Protein AF-0000000067000600 (afdb_homodimer)

Secondary structure (DSSP, 8-state):
-----HHHHHIIIIIHHHHHHHHHHHHHH-HHHHHHHH-GGGS-GGG---HHHHHHHHHHHHHHHHHHHHHHHHHHT---HHHHHHHHHHHHHHHHHHHHHTGGG-GGGGT-GGG--HHHIIIIIIHHHHHHHHHHHHTTTTS-----------THHHHHHHTS-----GGGG---------------/-----HHHHHIIIIIHHHHHHHHHHHHHH-HHHHHHHH-GGGS-GGG---HHHHHHHHHHHHHHHHHHHHHHHHHHT---HHHHHHHHHHHHHHHHHHHHHTGGG-GGGGT-GGG--HHHIIIIIIHHHHHHHHHHHHTTTTS-----------THHHHHHHTS----GGGG----------------

Organism: NCBI:txid86049

Radius of gyration: 39.17 Å; Cα contacts (8 Å, |Δi|>4): 379; chains: 2; bounding box: 116×116×113 Å

Sequence (376 aa):
MANIPLAYKIFFLWIEPVATLAGAYYAWFKPSTYLEDTHLPSAPGILGLPTSTHVVLRQLGNLYLAFALNEAFVLRATNDLKVWRSLLLGLLIADFGHLYSCYPLGVKTYYDLVNWNAMAYGNYLFVYCGAATRICFLLSVGMGGPKRAKSKVKKSVRLALEEAPPVTPQQMNKSPAQSTRRKKNRSSMANIPLAYKIFFLWIEPVATLAGAYYAWFKPSTYLEDTHLPSAPGILGLPTSTHVVLRQLGNLYLAFALNEAFVLRATNDLKVWRSLLLGLLIADFGHLYSCYPLGVKTYYDLVNWNAMAYGNYLFVYCGAATRICFLLSVGMGGPKRAKSKVKKSVRLALEEAPPVTPQQMNKSPAQSTRRKKNRSS

Nearest PDB structures (foldseek):
  2wtg-assembly1_A-2  TM=2.846E-01  e=3.332E+00  Caenorhabditis elegans
  1yma-assembly1_A  TM=2.561E-01  e=5.019E+00  Equus caballus
  2wth-assembly1_B  TM=2.658E-01  e=5.282E+00  Caenorhabditis elegans
  7ylk-assembly1_A  TM=2.327E-01  e=7.558E+00  Physeter macrocephalus
  4nv6-assembly1_A  TM=4.454E-01  e=3.954E+00  Synechococcus sp. JA-2-3B'a(2-13)

Foldseek 3Di:
DFDDDPVLCCVQQPVQLVLLLVLLCCLQPVVQVLQCLLPVVPGCPPVDDDPVSNVVSNVVSVVSNVLSVCSNVVVVVDPPVVSVLVNLVVVLVVLVVLLVVSPVVDPCLQPVVVPHDPSSCSSHVVSVVSNVSSVCVNVVPPRDPDPPPPPPPPPPPVVVVVPDDPPDPPDPPDDPDDPVPDPDPPPD/DFDDDPVLCCVQQPVQLVLLLVLLCCLQPVVQVVQCLLPVVPGCPPVDDDPVSNVVSNVVSVVSNVLSVCSNVVVVVDPPVVSVLVNLVVVLVVLVVLLVVSPVVDPCLQPVVVPHDPSSCSSHVVSVVSNVSSVCVNVVPPSDPPPPPPPPPPPPPVVVVVPPPPPDPPPPPDDPPDPDPPPPPPPD

pLDDT: mean 84.06, std 24.97, range [25.39, 98.94]

Structure (mmCIF, N/CA/C/O backbone):
data_AF-0000000067000600-model_v1
#
loop_
_entity.id
_entity.type
_entity.pdbx_description
1 polymer 'DUF7704 domain-containing protein'
#
loop_
_atom_site.group_PDB
_atom_site.id
_atom_site.type_symbol
_atom_site.label_atom_id
_atom_site.label_alt_id
_atom_site.label_comp_id
_atom_site.label_asym_id
_atom_site.label_entity_id
_atom_site.label_seq_id
_atom_site.pdbx_PDB_ins_code
_atom_site.Cartn_x
_atom_site.Cartn_y
_atom_site.Cartn_z
_atom_site.occupancy
_atom_site.B_iso_or_equiv
_atom_site.auth_seq_id
_atom_site.auth_comp_id
_atom_site.auth_asym_id
_atom_site.auth_atom_id
_atom_site.pdbx_PDB_model_num
ATOM 1 N N . MET A 1 1 ? 7.406 27.422 7.988 1 62.81 1 MET A N 1
ATOM 2 C CA . MET A 1 1 ? 7.277 26.156 7.27 1 62.81 1 MET A CA 1
ATOM 3 C C . MET A 1 1 ? 8.594 25.781 6.594 1 62.81 1 MET A C 1
ATOM 5 O O . MET A 1 1 ? 9.375 26.656 6.211 1 62.81 1 MET A O 1
ATOM 9 N N . ALA A 1 2 ? 8.938 24.5 6.738 1 73.44 2 ALA A N 1
ATOM 10 C CA . ALA A 1 2 ? 10.266 24.094 6.281 1 73.44 2 ALA A CA 1
ATOM 11 C C . ALA A 1 2 ? 10.383 24.219 4.762 1 73.44 2 ALA A C 1
ATOM 13 O O . ALA A 1 2 ? 9.398 24.016 4.043 1 73.44 2 ALA A O 1
ATOM 14 N N . ASN A 1 3 ? 11.477 24.828 4.395 1 89.62 3 ASN A N 1
ATOM 15 C CA . ASN A 1 3 ? 11.773 24.844 2.965 1 89.62 3 ASN A CA 1
ATOM 16 C C . ASN A 1 3 ? 12.344 23.5 2.492 1 89.62 3 ASN A C 1
ATOM 18 O O . ASN A 1 3 ? 13.531 23.234 2.658 1 89.62 3 ASN A O 1
ATOM 22 N N . ILE A 1 4 ? 11.547 22.719 1.903 1 95.88 4 ILE A N 1
ATOM 23 C CA . ILE A 1 4 ? 11.969 21.422 1.385 1 95.88 4 ILE A CA 1
ATOM 24 C C . ILE A 1 4 ? 12.609 21.594 0.009 1 95.88 4 ILE A C 1
ATOM 26 O O . ILE A 1 4 ? 11.984 22.156 -0.903 1 95.88 4 ILE A O 1
ATOM 30 N N . PRO A 1 5 ? 13.844 21.203 -0.086 1 96.62 5 PRO A N 1
ATOM 31 C CA . PRO A 1 5 ? 14.555 21.375 -1.359 1 96.62 5 PRO A CA 1
ATOM 32 C C . PRO A 1 5 ? 13.797 20.75 -2.535 1 96.62 5 PRO A C 1
ATOM 34 O O . PRO A 1 5 ? 13.141 19.719 -2.379 1 96.62 5 PRO A O 1
ATOM 37 N N . LEU A 1 6 ? 14 21.344 -3.732 1 97 6 LEU A N 1
ATOM 38 C CA . LEU A 1 6 ? 13.281 21 -4.953 1 97 6 LEU A CA 1
ATOM 39 C C . LEU A 1 6 ? 13.555 19.547 -5.355 1 97 6 LEU A C 1
ATOM 41 O O . LEU A 1 6 ? 12.656 18.859 -5.844 1 97 6 LEU A O 1
ATOM 45 N N . ALA A 1 7 ? 14.781 19.078 -5.18 1 97.69 7 ALA A N 1
ATOM 46 C CA . ALA A 1 7 ? 15.141 17.719 -5.57 1 97.69 7 ALA A CA 1
ATOM 47 C C . ALA A 1 7 ? 14.273 16.688 -4.848 1 97.69 7 ALA A C 1
ATOM 49 O O . ALA A 1 7 ? 13.844 15.703 -5.445 1 97.69 7 ALA A O 1
ATOM 50 N N . TYR A 1 8 ? 13.984 16.859 -3.559 1 98.56 8 TYR A N 1
ATOM 51 C CA . TYR A 1 8 ? 13.109 15.969 -2.799 1 98.56 8 TYR A CA 1
ATOM 52 C C . TYR A 1 8 ? 11.68 16.031 -3.316 1 98.56 8 TYR A C 1
ATOM 54 O O . TYR A 1 8 ? 11.023 15.008 -3.484 1 98.56 8 TYR A O 1
ATOM 62 N N . LYS A 1 9 ? 11.219 17.219 -3.588 1 98.44 9 LYS A N 1
ATOM 63 C CA . LYS A 1 9 ? 9.852 17.391 -4.07 1 98.44 9 LYS A CA 1
ATOM 64 C C . LYS A 1 9 ? 9.656 16.719 -5.422 1 98.44 9 LYS A C 1
ATOM 66 O O . LYS A 1 9 ? 8.641 16.047 -5.648 1 98.44 9 LYS A O 1
ATOM 71 N N . ILE A 1 10 ? 10.625 16.906 -6.316 1 98.56 10 ILE A N 1
ATOM 72 C CA . ILE A 1 10 ? 10.516 16.297 -7.637 1 98.56 10 ILE A CA 1
ATOM 73 C C . ILE A 1 10 ? 10.422 14.773 -7.488 1 98.56 10 ILE A C 1
ATOM 75 O O . ILE A 1 10 ? 9.57 14.133 -8.109 1 98.56 10 ILE A O 1
ATOM 79 N N . PHE A 1 11 ? 11.273 14.203 -6.672 1 98.81 11 PHE A N 1
ATOM 80 C CA . PHE A 1 11 ? 11.297 12.75 -6.547 1 98.81 11 PHE A CA 1
ATOM 81 C C . PHE A 1 11 ? 10.055 12.25 -5.824 1 98.81 11 PHE A C 1
ATOM 83 O O . PHE A 1 11 ? 9.344 11.383 -6.34 1 98.81 11 PHE A O 1
ATOM 90 N N . PHE A 1 12 ? 9.711 12.805 -4.641 1 98.81 12 PHE A N 1
ATOM 91 C CA . PHE A 1 12 ? 8.672 12.25 -3.775 1 98.81 12 PHE A CA 1
ATOM 92 C C . PHE A 1 12 ? 7.285 12.625 -4.277 1 98.81 12 PHE A C 1
ATOM 94 O O . PHE A 1 12 ? 6.332 11.867 -4.109 1 98.81 12 PHE A O 1
ATOM 101 N N . LEU A 1 13 ? 7.156 13.727 -4.961 1 98.69 13 LEU A N 1
ATOM 102 C CA . LEU A 1 13 ? 5.82 14.18 -5.332 1 98.69 13 LEU A CA 1
ATOM 103 C C . LEU A 1 13 ? 5.492 13.781 -6.766 1 98.69 13 LEU A C 1
ATOM 105 O O . LEU A 1 13 ? 4.32 13.75 -7.152 1 98.69 13 LEU A O 1
ATOM 109 N N . TRP A 1 14 ? 6.535 13.461 -7.609 1 98.56 14 TRP A N 1
ATOM 110 C CA . TRP A 1 14 ? 6.25 13.242 -9.023 1 98.56 14 TRP A CA 1
ATOM 111 C C . TRP A 1 14 ? 6.887 11.945 -9.516 1 98.56 14 TRP A C 1
ATOM 113 O O . TRP A 1 14 ? 6.184 11.008 -9.898 1 98.56 14 TRP A O 1
ATOM 123 N N . ILE A 1 15 ? 8.172 11.773 -9.422 1 98.75 15 ILE A N 1
ATOM 124 C CA . ILE A 1 15 ? 8.875 10.656 -10.039 1 98.75 15 ILE A CA 1
ATOM 125 C C . ILE A 1 15 ? 8.422 9.344 -9.406 1 98.75 15 ILE A C 1
ATOM 127 O O . ILE A 1 15 ? 7.992 8.422 -10.109 1 98.75 15 ILE A O 1
ATOM 131 N N . GLU A 1 16 ? 8.469 9.289 -8.125 1 98.81 16 GLU A N 1
ATOM 132 C CA . GLU A 1 16 ? 8.172 8.023 -7.449 1 98.81 16 GLU A CA 1
ATOM 133 C C . GLU A 1 16 ? 6.688 7.68 -7.57 1 98.81 16 GLU A C 1
ATOM 135 O O . GLU A 1 16 ? 6.336 6.547 -7.902 1 98.81 16 GLU A O 1
ATOM 140 N N . PRO A 1 17 ? 5.77 8.602 -7.383 1 98.81 17 PRO A N 1
ATOM 141 C CA . PRO A 1 17 ? 4.363 8.258 -7.586 1 98.81 17 PRO A CA 1
ATOM 142 C C . PRO A 1 17 ? 4.07 7.785 -9.008 1 98.81 17 PRO A C 1
ATOM 144 O O . PRO A 1 17 ? 3.338 6.809 -9.195 1 98.81 17 PRO A O 1
ATOM 147 N N . VAL A 1 18 ? 4.672 8.352 -10 1 98.56 18 VAL A N 1
ATOM 148 C CA . VAL A 1 18 ? 4.434 7.957 -11.383 1 98.56 18 VAL A CA 1
ATOM 149 C C . VAL A 1 18 ? 5.016 6.566 -11.625 1 98.56 18 VAL A C 1
ATOM 151 O O . VAL A 1 18 ? 4.367 5.715 -12.242 1 98.56 18 VAL A O 1
ATOM 154 N N . ALA A 1 19 ? 6.195 6.316 -11.141 1 98.5 19 ALA A N 1
ATOM 155 C CA . ALA A 1 19 ? 6.809 4.996 -11.289 1 98.5 19 ALA A CA 1
ATOM 156 C C . ALA A 1 19 ? 5.98 3.926 -10.578 1 98.5 19 ALA A C 1
ATOM 158 O O . ALA A 1 19 ? 5.816 2.82 -11.102 1 98.5 19 ALA A O 1
ATOM 159 N N . THR A 1 20 ? 5.52 4.234 -9.391 1 98.69 20 THR A N 1
ATOM 160 C CA . THR A 1 20 ? 4.707 3.297 -8.625 1 98.69 20 THR A CA 1
ATOM 161 C C . THR A 1 20 ? 3.41 2.977 -9.359 1 98.69 20 THR A C 1
ATOM 163 O O . THR A 1 20 ? 2.926 1.845 -9.312 1 98.69 20 THR A O 1
ATOM 166 N N . LEU A 1 21 ? 2.83 3.945 -10.117 1 98.69 21 LEU A N 1
ATOM 167 C CA . LEU A 1 21 ? 1.624 3.719 -10.898 1 98.69 21 LEU A CA 1
ATOM 168 C C . LEU A 1 21 ? 1.889 2.723 -12.023 1 98.69 21 LEU A C 1
ATOM 170 O O . LEU A 1 21 ? 0.997 1.964 -12.414 1 98.69 21 LEU A O 1
ATOM 174 N N . ALA A 1 22 ? 3.104 2.75 -12.539 1 98.19 22 ALA A N 1
ATOM 175 C CA . ALA A 1 22 ? 3.449 1.735 -13.539 1 98.19 22 ALA A CA 1
ATOM 176 C C . ALA A 1 22 ? 3.365 0.333 -12.938 1 98.19 22 ALA A C 1
ATOM 178 O O . ALA A 1 22 ? 2.852 -0.588 -13.578 1 98.19 22 ALA A O 1
ATOM 179 N N . GLY A 1 23 ? 3.895 0.199 -11.719 1 98.44 23 GLY A N 1
ATOM 180 C CA . GLY A 1 23 ? 3.742 -1.07 -11.023 1 98.44 23 GLY A CA 1
ATOM 181 C C . GLY A 1 23 ? 2.293 -1.461 -10.805 1 98.44 23 GLY A C 1
ATOM 182 O O . GLY A 1 23 ? 1.919 -2.617 -11.008 1 98.44 23 GLY A O 1
ATOM 183 N N . ALA A 1 24 ? 1.476 -0.495 -10.453 1 98.88 24 ALA A N 1
ATOM 184 C CA . ALA A 1 24 ? 0.048 -0.74 -10.266 1 98.88 24 ALA A CA 1
ATOM 185 C C . ALA A 1 24 ? -0.604 -1.219 -11.555 1 98.88 24 ALA A C 1
ATOM 187 O O . ALA A 1 24 ? -1.395 -2.166 -11.547 1 98.88 24 ALA A O 1
ATOM 188 N N . TYR A 1 25 ? -0.267 -0.608 -12.633 1 98.75 25 TYR A N 1
ATOM 189 C CA . TYR A 1 25 ? -0.828 -0.938 -13.945 1 98.75 25 TYR A CA 1
ATOM 190 C C . TYR A 1 25 ? -0.542 -2.389 -14.305 1 98.75 25 TYR A C 1
ATOM 192 O O . TYR A 1 25 ? -1.455 -3.139 -14.664 1 98.75 25 TYR A O 1
ATOM 200 N N . TYR A 1 26 ? 0.673 -2.828 -14.211 1 98.75 26 TYR A N 1
ATOM 201 C CA . TYR A 1 26 ? 1.03 -4.188 -14.594 1 98.75 26 TYR A CA 1
ATOM 202 C C . TYR A 1 26 ? 0.403 -5.207 -13.648 1 98.75 26 TYR A C 1
ATOM 204 O O . TYR A 1 26 ? -0.048 -6.27 -14.086 1 98.75 26 TYR A O 1
ATOM 212 N N . ALA A 1 27 ? 0.389 -4.914 -12.352 1 98.81 27 ALA A N 1
ATOM 213 C CA . ALA A 1 27 ? -0.21 -5.844 -11.398 1 98.81 27 ALA A CA 1
ATOM 214 C C . ALA A 1 27 ? -1.702 -6.023 -11.664 1 98.81 27 ALA A C 1
ATOM 216 O O . ALA A 1 27 ? -2.221 -7.141 -11.617 1 98.81 27 ALA A O 1
ATOM 217 N N . TRP A 1 28 ? -2.381 -4.957 -12.078 1 98.38 28 TRP A N 1
ATOM 218 C CA . TRP A 1 28 ? -3.832 -4.98 -12.234 1 98.38 28 TRP A CA 1
ATOM 219 C C . TRP A 1 28 ? -4.223 -5.457 -13.633 1 98.38 28 TRP A C 1
ATOM 221 O O . TRP A 1 28 ? -5.117 -6.297 -13.773 1 98.38 28 TRP A O 1
ATOM 231 N N . PHE A 1 29 ? -3.514 -4.98 -14.68 1 98.38 29 PHE A N 1
ATOM 232 C CA . PHE A 1 29 ? -4.027 -5.141 -16.031 1 98.38 29 PHE A CA 1
ATOM 233 C C . PHE A 1 29 ? -3.207 -6.164 -16.812 1 98.38 29 PHE A C 1
ATOM 235 O O . PHE A 1 29 ? -3.648 -6.668 -17.844 1 98.38 29 PHE A O 1
ATOM 242 N N . LYS A 1 30 ? -2.047 -6.453 -16.312 1 98.5 30 LYS A N 1
ATOM 243 C CA . LYS A 1 30 ? -1.181 -7.426 -16.984 1 98.5 30 LYS A CA 1
ATOM 244 C C . LYS A 1 30 ? -0.601 -8.414 -15.977 1 98.5 30 LYS A C 1
ATOM 246 O O . LYS A 1 30 ? 0.613 -8.633 -15.938 1 98.5 30 LYS A O 1
ATOM 251 N N . PRO A 1 31 ? -1.512 -9.102 -15.25 1 98.56 31 PRO A N 1
ATOM 252 C CA . PRO A 1 31 ? -1.036 -9.953 -14.156 1 98.56 31 PRO A CA 1
ATOM 253 C C . PRO A 1 31 ? -0.167 -11.109 -14.648 1 98.56 31 PRO A C 1
ATOM 255 O O . PRO A 1 31 ? 0.793 -11.492 -13.977 1 98.56 31 PRO A O 1
ATOM 258 N N . SER A 1 32 ? -0.459 -11.711 -15.82 1 98.31 32 SER A N 1
ATOM 259 C CA . SER A 1 32 ? 0.379 -12.781 -16.344 1 98.31 32 SER A CA 1
ATOM 260 C C . SER A 1 32 ? 1.78 -12.281 -16.672 1 98.31 32 SER A C 1
ATOM 262 O O . SER A 1 32 ? 2.773 -12.93 -16.344 1 98.31 32 SER A O 1
ATOM 264 N N . THR A 1 33 ? 1.856 -11.133 -17.25 1 98.25 33 THR A N 1
ATOM 265 C CA . THR A 1 33 ? 3.143 -10.516 -17.547 1 98.25 33 THR A CA 1
ATOM 266 C C . THR A 1 33 ? 3.91 -10.219 -16.266 1 98.25 33 THR A C 1
ATOM 268 O O . THR A 1 33 ? 5.121 -10.43 -16.188 1 98.25 33 THR A O 1
ATOM 271 N N . TYR A 1 34 ? 3.195 -9.734 -15.258 1 98.88 34 TYR A N 1
ATOM 272 C CA . TYR A 1 34 ? 3.805 -9.438 -13.961 1 98.88 34 TYR A CA 1
ATOM 273 C C . TYR A 1 34 ? 4.488 -10.672 -13.391 1 98.88 34 TYR A C 1
ATOM 275 O O . TYR A 1 34 ? 5.645 -10.609 -12.969 1 98.88 34 TYR A O 1
ATOM 283 N N . LEU A 1 35 ? 3.791 -11.766 -13.469 1 98.88 35 LEU A N 1
ATOM 284 C CA . LEU A 1 35 ? 4.32 -13.008 -12.914 1 98.88 35 LEU A CA 1
ATOM 285 C C . LEU A 1 35 ? 5.473 -13.531 -13.766 1 98.88 35 LEU A C 1
ATOM 287 O O . LEU A 1 35 ? 6.488 -13.984 -13.234 1 98.88 35 LEU A O 1
ATOM 291 N N . GLU A 1 36 ? 5.328 -13.484 -15.031 1 98.69 36 GLU A N 1
ATOM 292 C CA . GLU A 1 36 ? 6.371 -13.953 -15.938 1 98.69 36 GLU A CA 1
ATOM 293 C C . GLU A 1 36 ? 7.652 -13.141 -15.773 1 98.69 36 GLU A C 1
ATOM 295 O O . GLU A 1 36 ? 8.742 -13.703 -15.688 1 98.69 36 GLU A O 1
ATOM 300 N N . ASP A 1 37 ? 7.488 -11.844 -15.688 1 98.62 37 ASP A N 1
ATOM 301 C CA . ASP A 1 37 ? 8.656 -10.977 -15.547 1 98.62 37 ASP A CA 1
ATOM 302 C C . ASP A 1 37 ? 9.289 -11.133 -14.164 1 98.62 37 ASP A C 1
ATOM 304 O O . ASP A 1 37 ? 10.477 -10.852 -13.984 1 98.62 37 ASP A O 1
ATOM 308 N N . THR A 1 38 ? 8.5 -11.523 -13.18 1 98.81 38 THR A N 1
ATOM 309 C CA . THR A 1 38 ? 9.023 -11.758 -11.844 1 98.81 38 THR A CA 1
ATOM 310 C C . THR A 1 38 ? 9.844 -13.039 -11.789 1 98.81 38 THR A C 1
ATOM 312 O O . THR A 1 38 ? 10.969 -13.047 -11.289 1 98.81 38 THR A O 1
ATOM 315 N N . HIS A 1 39 ? 9.281 -14.078 -12.344 1 98.69 39 HIS A N 1
ATOM 316 C CA . HIS A 1 39 ? 9.945 -15.375 -12.391 1 98.69 39 HIS A CA 1
ATOM 317 C C . HIS A 1 39 ? 9.297 -16.297 -13.422 1 98.69 39 HIS A C 1
ATOM 319 O O . HIS A 1 39 ? 8.359 -17.031 -13.109 1 98.69 39 HIS A O 1
ATOM 325 N N . LEU A 1 40 ? 9.891 -16.391 -14.531 1 97.81 40 LEU A N 1
ATOM 326 C CA . LEU A 1 40 ? 9.297 -17.062 -15.688 1 97.81 40 LEU A CA 1
ATOM 327 C C . LEU A 1 40 ? 9.094 -18.547 -15.422 1 97.81 40 LEU A C 1
ATOM 329 O O . LEU A 1 40 ? 8.016 -19.078 -15.68 1 97.81 40 LEU A O 1
ATOM 333 N N . PRO A 1 41 ? 10.016 -19.25 -14.766 1 97.38 41 PRO A N 1
ATOM 334 C CA . PRO A 1 41 ? 9.883 -20.703 -14.633 1 97.38 41 PRO A CA 1
ATOM 335 C C . PRO A 1 41 ? 8.68 -21.094 -13.781 1 97.38 41 PRO A C 1
ATOM 337 O O . PRO A 1 41 ? 8.117 -22.188 -13.969 1 97.38 41 PRO A O 1
ATOM 340 N N . SER A 1 42 ? 8.25 -20.25 -12.867 1 97.75 42 SER A N 1
ATOM 341 C CA . SER A 1 42 ? 7.184 -20.656 -11.961 1 97.75 42 SER A CA 1
ATOM 342 C C . SER A 1 42 ? 5.871 -19.969 -12.312 1 97.75 42 SER A C 1
ATOM 344 O O . SER A 1 42 ? 4.859 -20.156 -11.641 1 97.75 42 SER A O 1
ATOM 346 N N . ALA A 1 43 ? 5.859 -19.188 -13.383 1 97.81 43 ALA A N 1
ATOM 347 C CA . ALA A 1 43 ? 4.633 -18.5 -13.789 1 97.81 43 ALA A CA 1
ATOM 348 C C . ALA A 1 43 ? 3.635 -19.5 -14.391 1 97.81 43 ALA A C 1
ATOM 350 O O . ALA A 1 43 ? 4.023 -20.547 -14.914 1 97.81 43 ALA A O 1
ATOM 351 N N . PRO A 1 44 ? 2.221 -19.297 -14.297 1 93.12 44 PRO A N 1
ATOM 352 C CA . PRO A 1 44 ? 1.181 -20.25 -14.688 1 93.12 44 PRO A CA 1
ATOM 353 C C . PRO A 1 44 ? 1.267 -20.656 -16.156 1 93.12 44 PRO A C 1
ATOM 355 O O . PRO A 1 44 ? 0.809 -21.734 -16.547 1 93.12 44 PRO A O 1
ATOM 358 N N . GLY A 1 45 ? 1.817 -20.156 -17.031 1 89.94 45 GLY A N 1
ATOM 359 C CA . GLY A 1 45 ? 1.936 -20.516 -18.438 1 89.94 45 GLY A CA 1
ATOM 360 C C . GLY A 1 45 ? 0.6 -20.812 -19.094 1 89.94 45 GLY A C 1
ATOM 361 O O . GLY A 1 45 ? -0.341 -20.031 -18.984 1 89.94 45 GLY A O 1
ATOM 362 N N . ILE A 1 46 ? 0.387 -22.047 -19.703 1 89.81 46 ILE A N 1
ATOM 363 C CA . ILE A 1 46 ? -0.755 -22.391 -20.547 1 89.81 46 ILE A CA 1
ATOM 364 C C . ILE A 1 46 ? -1.96 -22.719 -19.672 1 89.81 46 ILE A C 1
ATOM 366 O O . ILE A 1 46 ? -3.104 -22.672 -20.141 1 89.81 46 ILE A O 1
ATOM 370 N N . LEU A 1 47 ? -1.746 -23.062 -18.375 1 87.19 47 LEU A N 1
ATOM 371 C CA . LEU A 1 47 ? -2.826 -23.422 -17.469 1 87.19 47 LEU A CA 1
ATOM 372 C C . LEU A 1 47 ? -3.662 -22.188 -17.109 1 87.19 47 LEU A C 1
ATOM 374 O O . LEU A 1 47 ? -4.781 -22.328 -16.609 1 87.19 47 LEU A O 1
ATOM 378 N N . GLY A 1 48 ? -3.08 -21.047 -17.312 1 95.19 48 GLY A N 1
ATOM 379 C CA . GLY A 1 48 ? -3.824 -19.828 -17.062 1 95.19 48 GLY A CA 1
ATOM 380 C C . GLY A 1 48 ? -3.6 -19.266 -15.664 1 95.19 48 GLY A C 1
ATOM 381 O O . GLY A 1 48 ? -3.039 -19.953 -14.805 1 95.19 48 GLY A O 1
ATOM 382 N N . LEU A 1 49 ? -4.086 -18.109 -15.445 1 98.19 49 LEU A N 1
ATOM 383 C CA . LEU A 1 49 ? -3.924 -17.391 -14.188 1 98.19 49 LEU A CA 1
ATOM 384 C C . LEU A 1 49 ? -4.906 -17.906 -13.141 1 98.19 49 LEU A C 1
ATOM 386 O O . LEU A 1 49 ? -6.117 -17.734 -13.281 1 98.19 49 LEU A O 1
ATOM 390 N N . PRO A 1 50 ? -4.344 -18.547 -12.039 1 98.38 50 PRO A N 1
ATOM 391 C CA . PRO A 1 50 ? -5.262 -18.984 -10.992 1 98.38 50 PRO A CA 1
ATOM 392 C C . PRO A 1 50 ? -6.039 -17.828 -10.359 1 98.38 50 PRO A C 1
ATOM 394 O O . PRO A 1 50 ? -5.48 -16.734 -10.156 1 98.38 50 PRO A O 1
ATOM 397 N N . THR A 1 51 ? -7.285 -18.031 -9.992 1 98.75 51 THR A N 1
ATOM 398 C CA . THR A 1 51 ? -8.164 -17 -9.469 1 98.75 51 THR A CA 1
ATOM 399 C C . THR A 1 51 ? -7.586 -16.391 -8.188 1 98.75 51 THR A C 1
ATOM 401 O O . THR A 1 51 ? -7.586 -15.172 -8.016 1 98.75 51 THR A O 1
ATOM 404 N N . SER A 1 52 ? -7.102 -17.219 -7.27 1 98.75 52 SER A N 1
ATOM 405 C CA . SER A 1 52 ? -6.547 -16.719 -6.016 1 98.75 52 SER A CA 1
ATOM 406 C C . SER A 1 52 ? -5.367 -15.781 -6.27 1 98.75 52 SER A C 1
ATOM 408 O O . SER A 1 52 ? -5.273 -14.711 -5.664 1 98.75 52 SER A O 1
ATOM 410 N N . THR A 1 53 ? -4.547 -16.172 -7.199 1 98.88 53 THR A N 1
ATOM 411 C CA . THR A 1 53 ? -3.389 -15.359 -7.547 1 98.88 53 THR A CA 1
ATOM 412 C C . THR A 1 53 ? -3.824 -14.07 -8.242 1 98.88 53 THR A C 1
ATOM 414 O O . THR A 1 53 ? -3.242 -13.008 -8.016 1 98.88 53 THR A O 1
ATOM 417 N N . HIS A 1 54 ? -4.801 -14.164 -9.047 1 98.88 54 HIS A N 1
ATOM 418 C CA . HIS A 1 54 ? -5.336 -12.992 -9.727 1 98.88 54 HIS A CA 1
ATOM 419 C C . HIS A 1 54 ? -5.84 -11.961 -8.727 1 98.88 54 HIS A C 1
ATOM 421 O O . HIS A 1 54 ? -5.551 -10.766 -8.859 1 98.88 54 HIS A O 1
ATOM 427 N N . VAL A 1 55 ? -6.531 -12.367 -7.777 1 98.94 55 VAL A N 1
ATOM 428 C CA . VAL A 1 55 ? -7.047 -11.477 -6.742 1 98.94 55 VAL A CA 1
ATOM 429 C C . VAL A 1 55 ? -5.883 -10.82 -6 1 98.94 55 VAL A C 1
ATOM 431 O O . VAL A 1 55 ? -5.898 -9.609 -5.758 1 98.94 55 VAL A O 1
ATOM 434 N N . VAL A 1 56 ? -4.867 -11.578 -5.695 1 98.94 56 VAL A N 1
ATOM 435 C CA . VAL A 1 56 ? -3.711 -11.07 -4.969 1 98.94 56 VAL A CA 1
ATOM 436 C C . VAL A 1 56 ? -3.012 -9.992 -5.793 1 98.94 56 VAL A C 1
ATOM 438 O O . VAL A 1 56 ? -2.623 -8.953 -5.262 1 98.94 56 VAL A O 1
ATOM 441 N N . LEU A 1 57 ? -2.91 -10.258 -7.051 1 98.94 57 LEU A N 1
ATOM 442 C CA . LEU A 1 57 ? -2.258 -9.281 -7.914 1 98.94 57 LEU A CA 1
ATOM 443 C C . LEU A 1 57 ? -3.084 -8 -8.008 1 98.94 57 LEU A C 1
ATOM 445 O O . LEU A 1 57 ? -2.533 -6.898 -8.016 1 98.94 57 LEU A O 1
ATOM 449 N N . ARG A 1 58 ? -4.34 -8.125 -8.07 1 98.94 58 ARG A N 1
ATOM 450 C CA . ARG A 1 58 ? -5.211 -6.949 -8.078 1 98.94 58 ARG A CA 1
ATOM 451 C C . ARG A 1 58 ? -5.109 -6.191 -6.758 1 98.94 58 ARG A C 1
ATOM 453 O O . ARG A 1 58 ? -5.109 -4.957 -6.746 1 98.94 58 ARG A O 1
ATOM 460 N N . GLN A 1 59 ? -5.02 -6.891 -5.66 1 98.94 59 GLN A N 1
ATOM 461 C CA . GLN A 1 59 ? -4.828 -6.258 -4.359 1 98.94 59 GLN A CA 1
ATOM 462 C C . GLN A 1 59 ? -3.49 -5.523 -4.297 1 98.94 59 GLN A C 1
ATOM 464 O O . GLN A 1 59 ? -3.408 -4.418 -3.758 1 98.94 59 GLN A O 1
ATOM 469 N N . LEU A 1 60 ? -2.502 -6.16 -4.848 1 98.94 60 LEU A N 1
ATOM 470 C CA . LEU A 1 60 ? -1.194 -5.52 -4.914 1 98.94 60 LEU A CA 1
ATOM 471 C C . LEU A 1 60 ? -1.255 -4.242 -5.742 1 98.94 60 LEU A C 1
ATOM 473 O O . LEU A 1 60 ? -0.774 -3.191 -5.312 1 98.94 60 LEU A O 1
ATOM 477 N N . GLY A 1 61 ? -1.856 -4.336 -6.918 1 98.94 61 GLY A N 1
ATOM 478 C CA . GLY A 1 61 ? -2.027 -3.15 -7.742 1 98.94 61 GLY A CA 1
ATOM 479 C C . GLY A 1 61 ? -2.779 -2.035 -7.039 1 98.94 61 GLY A C 1
ATOM 480 O O . GLY A 1 61 ? -2.43 -0.861 -7.176 1 98.94 61 GLY A O 1
ATOM 481 N N . ASN A 1 62 ? -3.781 -2.391 -6.324 1 98.94 62 ASN A N 1
ATOM 482 C CA . ASN A 1 62 ? -4.555 -1.432 -5.543 1 98.94 62 ASN A CA 1
ATOM 483 C C . ASN A 1 62 ? -3.689 -0.724 -4.508 1 98.94 62 ASN A C 1
ATOM 485 O O . ASN A 1 62 ? -3.791 0.492 -4.332 1 98.94 62 ASN A O 1
ATOM 489 N N . LEU A 1 63 ? -2.854 -1.453 -3.855 1 98.88 63 LEU A N 1
ATOM 490 C CA . LEU A 1 63 ? -2.029 -0.854 -2.812 1 98.88 63 LEU A CA 1
ATOM 491 C C . LEU A 1 63 ? -0.902 -0.025 -3.42 1 98.88 63 LEU A C 1
ATOM 493 O O . LEU A 1 63 ? -0.49 0.985 -2.846 1 98.88 63 LEU A O 1
ATOM 497 N N . TYR A 1 64 ? -0.426 -0.412 -4.629 1 98.88 64 TYR A N 1
ATOM 498 C CA . TYR A 1 64 ? 0.483 0.465 -5.359 1 98.88 64 TYR A CA 1
ATOM 499 C C . TYR A 1 64 ? -0.183 1.799 -5.676 1 98.88 64 TYR A C 1
ATOM 501 O O . TYR A 1 64 ? 0.435 2.857 -5.539 1 98.88 64 TYR A O 1
ATOM 509 N N . LEU A 1 65 ? -1.371 1.74 -6.121 1 98.81 65 LEU A N 1
ATOM 510 C CA . LEU A 1 65 ? -2.113 2.965 -6.395 1 98.81 65 LEU A CA 1
ATOM 511 C C . LEU A 1 65 ? -2.279 3.795 -5.129 1 98.81 65 LEU A C 1
ATOM 513 O O . LEU A 1 65 ? -2.055 5.008 -5.141 1 98.81 65 LEU A O 1
ATOM 517 N N . ALA A 1 66 ? -2.658 3.156 -4.031 1 98.75 66 ALA A N 1
ATOM 518 C CA . ALA A 1 66 ? -2.822 3.85 -2.756 1 98.75 66 ALA A CA 1
ATOM 519 C C . ALA A 1 66 ? -1.518 4.508 -2.316 1 98.75 66 ALA A C 1
ATOM 521 O O . ALA A 1 66 ? -1.519 5.645 -1.843 1 98.75 66 ALA A O 1
ATOM 522 N N . PHE A 1 67 ? -0.485 3.738 -2.436 1 98.56 67 PHE A N 1
ATOM 523 C CA . PHE A 1 67 ? 0.85 4.242 -2.133 1 98.56 67 PHE A CA 1
ATOM 524 C C . PHE A 1 67 ? 1.156 5.492 -2.945 1 98.56 67 PHE A C 1
ATOM 526 O O . PHE A 1 67 ? 1.546 6.52 -2.391 1 98.56 67 PHE A O 1
ATOM 533 N N . ALA A 1 68 ? 0.951 5.43 -4.234 1 98.81 68 ALA A N 1
ATOM 534 C CA . ALA A 1 68 ? 1.229 6.543 -5.141 1 98.81 68 ALA A CA 1
ATOM 535 C C . ALA A 1 68 ? 0.389 7.766 -4.781 1 98.81 68 ALA A C 1
ATOM 537 O O . ALA A 1 68 ? 0.911 8.883 -4.684 1 98.81 68 ALA A O 1
ATOM 538 N N . LEU A 1 69 ? -0.856 7.605 -4.543 1 98.56 69 LEU A N 1
ATOM 539 C CA . LEU A 1 69 ? -1.772 8.695 -4.234 1 98.56 69 LEU A CA 1
ATOM 540 C C . LEU A 1 69 ? -1.414 9.352 -2.904 1 98.56 69 LEU A C 1
ATOM 542 O O . LEU A 1 69 ? -1.308 10.578 -2.816 1 98.56 69 LEU A O 1
ATOM 546 N N . ASN A 1 70 ? -1.21 8.508 -1.933 1 98.38 70 ASN A N 1
ATOM 547 C CA . ASN A 1 70 ? -0.942 9.055 -0.604 1 98.38 70 ASN A CA 1
ATOM 548 C C . ASN A 1 70 ? 0.388 9.797 -0.559 1 98.38 70 ASN A C 1
ATOM 550 O O . ASN A 1 70 ? 0.487 10.859 0.051 1 98.38 70 ASN A O 1
ATOM 554 N N . GLU A 1 71 ? 1.36 9.203 -1.208 1 98.75 71 GLU A N 1
ATOM 555 C CA . GLU A 1 71 ? 2.629 9.922 -1.247 1 98.75 71 GLU A CA 1
ATOM 556 C C . GLU A 1 71 ? 2.479 11.266 -1.955 1 98.75 71 GLU A C 1
ATOM 558 O O . GLU A 1 71 ? 2.908 12.297 -1.437 1 98.75 71 GLU A O 1
ATOM 563 N N . ALA A 1 72 ? 1.815 11.328 -3.023 1 98.69 72 ALA A N 1
ATOM 564 C CA . ALA A 1 72 ? 1.673 12.539 -3.826 1 98.69 72 ALA A CA 1
ATOM 565 C C . ALA A 1 72 ? 0.815 13.57 -3.107 1 98.69 72 ALA A C 1
ATOM 567 O O . ALA A 1 72 ? 1.184 14.75 -3.031 1 98.69 72 ALA A O 1
ATOM 568 N N . PHE A 1 73 ? -0.214 13.188 -2.486 1 98.75 73 PHE A N 1
ATOM 569 C CA . PHE A 1 73 ? -1.202 14.164 -2.045 1 98.75 73 PHE A CA 1
ATOM 570 C C . PHE A 1 73 ? -0.976 14.539 -0.585 1 98.75 73 PHE A C 1
ATOM 572 O O . PHE A 1 73 ? -1.215 15.688 -0.189 1 98.75 73 PHE A O 1
ATOM 579 N N . VAL A 1 74 ? -0.5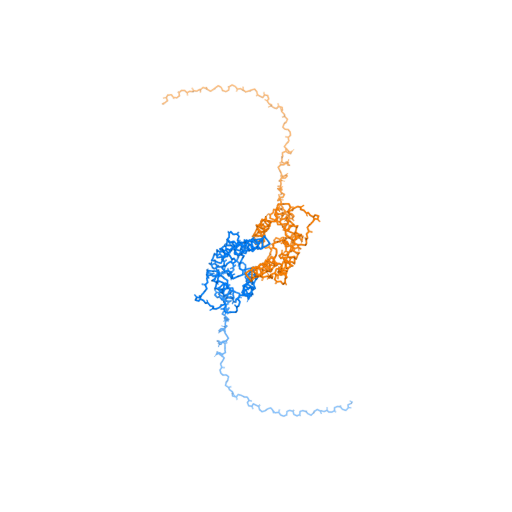36 13.633 0.248 1 98.81 74 VAL A N 1
ATOM 580 C CA . VAL A 1 74 ? -0.284 13.961 1.646 1 98.81 74 VAL A CA 1
ATOM 581 C C . VAL A 1 74 ? 0.898 14.922 1.745 1 98.81 74 VAL A C 1
ATOM 583 O O . VAL A 1 74 ? 0.841 15.914 2.475 1 98.81 74 VAL A O 1
ATOM 586 N N . LEU A 1 75 ? 1.935 14.656 0.979 1 98.69 75 LEU A N 1
ATOM 587 C CA . LEU A 1 75 ? 3.111 15.516 1.042 1 98.69 75 LEU A CA 1
ATOM 588 C C . LEU A 1 75 ? 2.814 16.891 0.449 1 98.69 75 LEU A C 1
ATOM 590 O O . LEU A 1 75 ? 3.402 17.891 0.865 1 98.69 75 LEU A O 1
ATOM 594 N N . ARG A 1 76 ? 1.867 16.984 -0.447 1 98.38 76 ARG A N 1
ATOM 595 C CA . ARG A 1 76 ? 1.469 18.281 -1.008 1 98.38 76 ARG A CA 1
ATOM 596 C C . ARG A 1 76 ? 0.569 19.031 -0.042 1 98.38 76 ARG A C 1
ATOM 598 O O . ARG A 1 76 ? 0.4 20.25 -0.171 1 98.38 76 ARG A O 1
ATOM 605 N N . ALA A 1 77 ? 0.006 18.359 0.878 1 98.25 77 ALA A N 1
ATOM 606 C CA . ALA A 1 77 ? -0.976 18.969 1.771 1 98.25 77 ALA A CA 1
ATOM 607 C C . ALA A 1 77 ? -0.291 19.797 2.852 1 98.25 77 ALA A C 1
ATOM 609 O O . ALA A 1 77 ? -0.937 20.609 3.523 1 98.25 77 ALA A O 1
ATOM 610 N N . THR A 1 78 ? 1.055 19.641 3.043 1 97.75 78 THR A N 1
ATOM 611 C CA . THR A 1 78 ? 1.735 20.359 4.117 1 97.75 78 THR A CA 1
ATOM 612 C C . THR A 1 78 ? 3.24 20.391 3.871 1 97.75 78 THR A C 1
ATOM 614 O O . THR A 1 78 ? 3.781 19.547 3.16 1 97.75 78 THR A O 1
ATOM 617 N N . ASN A 1 79 ? 3.887 21.359 4.496 1 96.31 79 ASN A N 1
ATOM 618 C CA . ASN A 1 79 ? 5.344 21.406 4.551 1 96.31 79 ASN A CA 1
ATOM 619 C C . ASN A 1 79 ? 5.859 21.109 5.957 1 96.31 79 ASN A C 1
ATOM 621 O O . ASN A 1 79 ? 7.031 21.344 6.258 1 96.31 79 ASN A O 1
ATOM 625 N N . ASP A 1 80 ? 4.922 20.609 6.801 1 96.94 80 ASP A N 1
ATOM 626 C CA . ASP A 1 80 ? 5.328 20.219 8.148 1 96.94 80 ASP A CA 1
ATOM 627 C C . ASP A 1 80 ? 6.293 19.031 8.102 1 96.94 80 ASP A C 1
ATOM 629 O O . ASP A 1 80 ? 5.93 17.953 7.637 1 96.94 80 ASP A O 1
ATOM 633 N N . LEU A 1 81 ? 7.527 19.188 8.672 1 97.44 81 LEU A N 1
ATOM 634 C CA . LEU A 1 81 ? 8.57 18.172 8.578 1 97.44 81 LEU A CA 1
ATOM 635 C C . LEU A 1 81 ? 8.211 16.953 9.406 1 97.44 81 LEU A C 1
ATOM 637 O O . LEU A 1 81 ? 8.633 15.836 9.094 1 97.44 81 LEU A O 1
ATOM 641 N N . LYS A 1 82 ? 7.453 17.156 10.438 1 98 82 LYS A N 1
ATOM 642 C CA . LYS A 1 82 ? 7.035 16 11.227 1 98 82 LYS A CA 1
ATOM 643 C C . LYS A 1 82 ? 6.195 15.047 10.391 1 98 82 LYS A C 1
ATOM 645 O O . LYS A 1 82 ? 6.359 13.828 10.477 1 98 82 LYS A O 1
ATOM 650 N N . VAL A 1 83 ? 5.285 15.586 9.562 1 98.62 83 VAL A N 1
ATOM 651 C CA . VAL A 1 83 ? 4.43 14.781 8.695 1 98.62 83 VAL A CA 1
ATOM 652 C C . VAL A 1 83 ? 5.277 14.133 7.602 1 98.62 83 VAL A C 1
ATOM 654 O O . VAL A 1 83 ? 5.172 12.922 7.363 1 98.62 83 VAL A O 1
ATOM 657 N N . TRP A 1 84 ? 6.082 14.945 6.938 1 98.69 84 TRP A N 1
ATOM 658 C CA . TRP A 1 84 ? 6.938 14.422 5.879 1 98.69 84 TRP A CA 1
ATOM 659 C C . TRP A 1 84 ? 7.816 13.289 6.398 1 98.69 84 TRP A C 1
ATOM 661 O O . TRP A 1 84 ? 7.902 12.227 5.773 1 98.69 84 TRP A O 1
ATOM 671 N N . ARG A 1 85 ? 8.453 13.469 7.535 1 98.69 85 ARG A N 1
ATOM 672 C CA . ARG A 1 85 ? 9.359 12.469 8.094 1 98.69 85 ARG A CA 1
ATOM 673 C C . ARG A 1 85 ? 8.602 11.211 8.5 1 98.69 85 ARG A C 1
ATOM 675 O O . ARG A 1 85 ? 9.102 10.094 8.328 1 98.69 85 ARG A O 1
ATOM 682 N N . SER A 1 86 ? 7.434 11.375 9.055 1 98.75 86 SER A N 1
ATOM 683 C CA . SER A 1 86 ? 6.629 10.219 9.422 1 98.75 86 SER A CA 1
ATOM 684 C C . SER A 1 86 ? 6.281 9.375 8.195 1 98.75 86 SER A C 1
ATOM 686 O O . SER A 1 86 ? 6.445 8.156 8.211 1 98.75 86 SER A O 1
ATOM 688 N N . LEU A 1 87 ? 5.805 10.023 7.156 1 98.88 87 LEU A N 1
ATOM 689 C CA . LEU A 1 87 ? 5.426 9.305 5.949 1 98.88 87 LEU A CA 1
ATOM 690 C C . LEU A 1 87 ? 6.641 8.641 5.305 1 98.88 87 LEU A C 1
ATOM 692 O O . LEU A 1 87 ? 6.602 7.461 4.961 1 98.88 87 LEU A O 1
ATOM 696 N N . LEU A 1 88 ? 7.723 9.398 5.223 1 98.88 88 LEU A N 1
ATOM 697 C CA . LEU A 1 88 ? 8.891 8.922 4.492 1 98.88 88 LEU A CA 1
ATOM 698 C C . LEU A 1 88 ? 9.625 7.848 5.289 1 98.88 88 LEU A C 1
ATOM 700 O O . LEU A 1 88 ? 10.25 6.957 4.711 1 98.88 88 LEU A O 1
ATOM 704 N N . LEU A 1 89 ? 9.578 7.906 6.613 1 98.88 89 LEU A N 1
ATOM 705 C CA . LEU A 1 89 ? 10.125 6.809 7.406 1 98.88 89 LEU A CA 1
ATOM 706 C C . LEU A 1 89 ? 9.352 5.52 7.152 1 98.88 89 LEU A C 1
ATOM 708 O O . LEU A 1 89 ? 9.945 4.453 6.996 1 98.88 89 LEU A O 1
ATOM 712 N N . GLY A 1 90 ? 8.016 5.598 7.164 1 98.81 90 GLY A N 1
ATOM 713 C CA . GLY A 1 90 ? 7.219 4.43 6.812 1 98.81 90 GLY A CA 1
ATOM 714 C C . GLY A 1 90 ? 7.566 3.859 5.449 1 98.81 90 GLY A C 1
ATOM 715 O O . GLY A 1 90 ? 7.66 2.641 5.289 1 98.81 90 GLY A O 1
ATOM 716 N N . LEU A 1 91 ? 7.82 4.703 4.516 1 98.88 91 LEU A N 1
ATOM 717 C CA . LEU A 1 91 ? 8.141 4.258 3.164 1 98.88 91 LEU A CA 1
ATOM 718 C C . LEU A 1 91 ? 9.562 3.705 3.102 1 98.88 91 LEU A C 1
ATOM 720 O O . LEU A 1 91 ? 9.852 2.814 2.299 1 98.88 91 LEU A O 1
ATOM 724 N N . LEU A 1 92 ? 10.461 4.238 3.936 1 98.94 92 LEU A N 1
ATOM 725 C CA . LEU A 1 92 ? 11.797 3.656 3.996 1 98.94 92 LEU A CA 1
ATOM 726 C C . LEU A 1 92 ? 11.742 2.223 4.512 1 98.94 92 LEU A C 1
ATOM 728 O O . LEU A 1 92 ? 12.414 1.339 3.971 1 98.94 92 LEU A O 1
ATOM 732 N N . ILE A 1 93 ? 10.938 1.967 5.512 1 98.94 93 ILE A N 1
ATOM 733 C CA . ILE A 1 93 ? 10.719 0.609 5.996 1 98.94 93 ILE A CA 1
ATOM 734 C C . ILE A 1 93 ? 10.164 -0.258 4.871 1 98.94 93 ILE A C 1
ATOM 736 O O . ILE A 1 93 ? 10.609 -1.388 4.668 1 98.94 93 ILE A O 1
ATOM 740 N N . ALA A 1 94 ? 9.289 0.277 4.102 1 98.88 94 ALA A N 1
ATOM 741 C CA . ALA A 1 94 ? 8.688 -0.441 2.98 1 98.88 94 ALA A CA 1
ATOM 742 C C . ALA A 1 94 ? 9.727 -0.717 1.893 1 98.88 94 ALA A C 1
ATOM 744 O O . ALA A 1 94 ? 9.664 -1.743 1.213 1 98.88 94 ALA A O 1
ATOM 745 N N . ASP A 1 95 ? 10.672 0.231 1.692 1 98.94 95 ASP A N 1
ATOM 746 C CA . ASP A 1 95 ? 11.742 -0.014 0.732 1 98.94 95 ASP A CA 1
ATOM 747 C C . ASP A 1 95 ? 12.523 -1.276 1.091 1 98.94 95 ASP A C 1
ATOM 749 O O . ASP A 1 95 ? 12.719 -2.152 0.247 1 98.94 95 ASP A O 1
ATOM 753 N N . PHE A 1 96 ? 12.93 -1.411 2.309 1 98.88 96 PHE A N 1
ATOM 754 C CA . PHE A 1 96 ? 13.68 -2.584 2.742 1 98.88 96 PHE A CA 1
ATOM 755 C C . PHE A 1 96 ? 12.797 -3.83 2.709 1 98.88 96 PHE A C 1
ATOM 757 O O . PHE A 1 96 ? 13.266 -4.918 2.361 1 98.88 96 PHE A O 1
ATOM 764 N N . GLY A 1 97 ? 11.562 -3.646 3.078 1 98.94 97 GLY A N 1
ATOM 765 C CA . GLY A 1 97 ? 10.625 -4.754 2.947 1 98.94 97 GLY A CA 1
ATOM 766 C C . GLY A 1 97 ? 10.438 -5.211 1.514 1 98.94 97 GLY A C 1
ATOM 767 O O . GLY A 1 97 ? 10.312 -6.41 1.25 1 98.94 97 GLY A O 1
ATOM 768 N N . HIS A 1 98 ? 10.383 -4.297 0.606 1 98.94 98 HIS A N 1
ATOM 769 C CA . HIS A 1 98 ? 10.219 -4.629 -0.804 1 98.94 98 HIS A CA 1
ATOM 770 C C . HIS A 1 98 ? 11.43 -5.395 -1.329 1 98.94 98 HIS A C 1
ATOM 772 O O . HIS A 1 98 ? 11.281 -6.395 -2.037 1 98.94 98 HIS A O 1
ATOM 778 N N . LEU A 1 99 ? 12.586 -4.93 -0.958 1 98.88 99 LEU A N 1
ATOM 779 C CA . LEU A 1 99 ? 13.789 -5.668 -1.324 1 98.88 99 LEU A CA 1
ATOM 780 C C . LEU A 1 99 ? 13.766 -7.07 -0.729 1 98.88 99 LEU A C 1
ATOM 782 O O . LEU A 1 99 ? 14.07 -8.047 -1.418 1 98.88 99 LEU A O 1
ATOM 786 N N . TYR A 1 100 ? 13.359 -7.195 0.495 1 98.88 100 TYR A N 1
ATOM 787 C CA . TYR A 1 100 ? 13.297 -8.492 1.152 1 98.88 100 TYR A CA 1
ATOM 788 C C . TYR A 1 100 ? 12.234 -9.375 0.511 1 98.88 100 TYR A C 1
ATOM 790 O O . TYR A 1 100 ? 12.367 -10.602 0.486 1 98.88 100 TYR A O 1
ATOM 798 N N . SER A 1 101 ? 11.227 -8.82 -0.023 1 98.88 101 SER A N 1
ATOM 799 C CA . SER A 1 101 ? 10.172 -9.578 -0.694 1 98.88 101 SER A CA 1
ATOM 800 C C . SER A 1 101 ? 10.727 -10.344 -1.892 1 98.88 101 SER A C 1
ATOM 802 O O . SER A 1 101 ? 10.18 -11.383 -2.273 1 98.88 101 SER A O 1
ATOM 804 N N . CYS A 1 102 ? 11.836 -9.922 -2.416 1 98.88 102 CYS A N 1
ATOM 805 C CA . CYS A 1 102 ? 12.406 -10.508 -3.621 1 98.88 102 CYS A CA 1
ATOM 806 C C . CYS A 1 102 ? 13.398 -11.617 -3.273 1 98.88 102 CYS A C 1
ATOM 808 O O . CYS A 1 102 ? 13.953 -12.258 -4.164 1 98.88 102 CYS A O 1
ATOM 810 N N . TYR A 1 103 ? 13.547 -11.93 -2.055 1 98.81 103 TYR A N 1
ATOM 811 C CA . TYR A 1 103 ? 14.555 -12.883 -1.59 1 98.81 103 TYR A CA 1
ATOM 812 C C . TYR A 1 103 ? 14.383 -14.234 -2.262 1 98.81 103 TYR A C 1
ATOM 814 O O . TYR A 1 103 ? 15.367 -14.891 -2.619 1 98.81 103 TYR A O 1
ATOM 822 N N . PRO A 1 104 ? 13.18 -14.734 -2.541 1 98.69 104 PRO A N 1
ATOM 823 C CA . PRO A 1 104 ? 13 -16.047 -3.168 1 98.69 104 PRO A CA 1
ATOM 824 C C . PRO A 1 104 ? 13.602 -16.109 -4.574 1 98.69 104 PRO A C 1
ATOM 826 O O . PRO A 1 104 ? 13.758 -17.203 -5.125 1 98.69 104 PRO A O 1
ATOM 829 N N . LEU A 1 105 ? 13.898 -14.977 -5.129 1 98.75 105 LEU A N 1
ATOM 830 C CA . LEU A 1 105 ? 14.445 -14.945 -6.48 1 98.75 105 LEU A CA 1
ATOM 831 C C . LEU A 1 105 ? 15.945 -15.211 -6.469 1 98.75 105 LEU A C 1
ATOM 833 O O . LEU A 1 105 ? 16.547 -15.469 -7.516 1 98.75 105 LEU A O 1
ATOM 837 N N . GLY A 1 106 ? 16.547 -15.102 -5.266 1 98.56 106 GLY A N 1
ATOM 838 C CA . GLY A 1 106 ? 17.969 -15.336 -5.133 1 98.56 106 GLY A CA 1
ATOM 839 C C . GLY A 1 106 ? 18.766 -14.07 -4.918 1 98.56 106 GLY A C 1
ATOM 840 O O . GLY A 1 106 ? 18.453 -13.023 -5.496 1 98.56 106 GLY A O 1
ATOM 841 N N . VAL A 1 107 ? 19.812 -14.156 -4.234 1 98.38 107 VAL A N 1
ATOM 842 C CA . VAL A 1 107 ? 20.609 -13.016 -3.801 1 98.38 107 VAL A CA 1
ATOM 843 C C . VAL A 1 107 ? 21.281 -12.367 -5.008 1 98.38 107 VAL A C 1
ATOM 845 O O . VAL A 1 107 ? 21.438 -11.148 -5.066 1 98.38 107 VAL A O 1
ATOM 848 N N . LYS A 1 108 ? 21.578 -13.133 -5.977 1 98.12 108 LYS A N 1
ATOM 849 C CA . LYS A 1 108 ? 22.281 -12.617 -7.148 1 98.12 108 LYS A CA 1
ATOM 850 C C . LYS A 1 108 ? 21.422 -11.602 -7.898 1 98.12 108 LYS A C 1
ATOM 852 O O . LYS A 1 108 ? 21.953 -10.695 -8.539 1 98.12 108 LYS A O 1
ATOM 857 N N . THR A 1 109 ? 20.172 -11.664 -7.75 1 98.38 109 THR A N 1
ATOM 858 C CA . THR A 1 109 ? 19.266 -10.797 -8.5 1 98.38 109 THR A CA 1
ATOM 859 C C . THR A 1 109 ? 19.359 -9.359 -7.996 1 98.38 109 THR A C 1
ATOM 861 O O . THR A 1 109 ? 18.953 -8.422 -8.695 1 98.38 109 THR A O 1
ATOM 864 N N . TYR A 1 110 ? 19.891 -9.172 -6.871 1 98.69 110 TYR A N 1
ATOM 865 C CA . TYR A 1 110 ? 19.938 -7.836 -6.277 1 98.69 110 TYR A CA 1
ATOM 866 C C . TYR A 1 110 ? 20.984 -6.969 -6.965 1 98.69 110 TYR A C 1
ATOM 868 O O . TYR A 1 110 ? 20.953 -5.738 -6.859 1 98.69 110 TYR A O 1
ATOM 876 N N . TYR A 1 111 ? 21.922 -7.625 -7.684 1 97.81 111 TYR A N 1
ATOM 877 C CA . TYR A 1 111 ? 23 -6.824 -8.234 1 97.81 111 TYR A CA 1
ATOM 878 C C . TYR A 1 111 ? 23.328 -7.238 -9.664 1 97.81 111 TYR A C 1
ATOM 880 O O . TYR A 1 111 ? 24.375 -6.879 -10.203 1 97.81 111 TYR A O 1
ATOM 888 N N . ASP A 1 112 ? 22.516 -7.996 -10.25 1 97.62 112 ASP A N 1
ATOM 889 C CA . ASP A 1 112 ? 22.719 -8.469 -11.617 1 97.62 112 ASP A CA 1
ATOM 890 C C . ASP A 1 112 ? 22.219 -7.438 -12.633 1 97.62 112 ASP A C 1
ATOM 892 O O . ASP A 1 112 ? 21.422 -7.758 -13.508 1 97.62 112 ASP A O 1
ATOM 896 N N . LEU A 1 113 ? 22.75 -6.25 -12.695 1 96.31 113 LEU A N 1
ATOM 897 C CA . LEU A 1 113 ? 22.281 -5.082 -13.414 1 96.31 113 LEU A CA 1
ATOM 898 C C . LEU A 1 113 ? 22.219 -5.355 -14.914 1 96.31 113 LEU A C 1
ATOM 900 O O . LEU A 1 113 ? 21.281 -4.918 -15.594 1 96.31 113 LEU A O 1
ATOM 904 N N . VAL A 1 114 ? 23.094 -6.129 -15.438 1 96.44 114 VAL A N 1
ATOM 905 C CA . VAL A 1 114 ? 23.234 -6.352 -16.875 1 96.44 114 VAL A CA 1
ATOM 906 C C . VAL A 1 114 ? 22.094 -7.223 -17.375 1 96.44 114 VAL A C 1
ATOM 908 O O . VAL A 1 114 ? 21.594 -7.031 -18.484 1 96.44 114 VAL A O 1
ATOM 911 N N . ASN A 1 115 ? 21.625 -8.102 -16.531 1 97.19 115 ASN A N 1
ATOM 912 C CA . ASN A 1 115 ? 20.625 -9.062 -16.969 1 97.19 115 ASN A CA 1
ATOM 913 C C . ASN A 1 115 ? 19.234 -8.711 -16.422 1 97.19 115 ASN A C 1
ATOM 915 O O . ASN A 1 115 ? 18.297 -9.492 -16.562 1 97.19 115 ASN A O 1
ATOM 919 N N . TRP A 1 116 ? 19.125 -7.57 -15.836 1 98 116 TRP A N 1
ATOM 920 C CA . TRP A 1 116 ? 17.828 -7.148 -15.312 1 98 116 TRP A CA 1
ATOM 921 C C . TRP A 1 116 ? 16.828 -6.906 -16.453 1 98 116 TRP A C 1
ATOM 923 O O . TRP A 1 116 ? 17.188 -6.316 -17.469 1 98 116 TRP A O 1
ATOM 933 N N . ASN A 1 117 ? 15.664 -7.414 -16.25 1 97.94 117 ASN A N 1
ATOM 934 C CA . ASN A 1 117 ? 14.547 -6.977 -17.078 1 97.94 117 ASN A CA 1
ATOM 935 C C . ASN A 1 117 ? 13.828 -5.777 -16.453 1 97.94 117 ASN A C 1
ATOM 937 O O . ASN A 1 117 ? 14.281 -5.23 -15.453 1 97.94 117 ASN A O 1
ATOM 941 N N . ALA A 1 118 ? 12.703 -5.34 -17.031 1 96.44 118 ALA A N 1
ATOM 942 C CA . ALA A 1 118 ? 11.992 -4.152 -16.562 1 96.44 118 ALA A CA 1
ATOM 943 C C . ALA A 1 118 ? 11.508 -4.332 -15.133 1 96.44 118 ALA A C 1
ATOM 945 O O . ALA A 1 118 ? 11.578 -3.404 -14.32 1 96.44 118 ALA A O 1
ATOM 946 N N . MET A 1 119 ? 11.039 -5.492 -14.797 1 98.44 119 MET A N 1
ATOM 947 C CA . MET A 1 119 ? 10.578 -5.781 -13.445 1 98.44 119 MET A CA 1
ATOM 948 C C . MET A 1 119 ? 11.727 -5.652 -12.445 1 98.44 119 MET A C 1
ATOM 950 O O . MET A 1 119 ? 11.555 -5.094 -11.359 1 98.44 119 MET A O 1
ATOM 954 N N . ALA A 1 120 ? 12.836 -6.152 -12.828 1 98.44 120 ALA A N 1
ATOM 955 C CA . ALA A 1 120 ? 14 -6.082 -11.945 1 98.44 120 ALA A CA 1
ATOM 956 C C . ALA A 1 120 ? 14.461 -4.641 -11.758 1 98.44 120 ALA A C 1
ATOM 958 O O . ALA A 1 120 ? 14.852 -4.242 -10.664 1 98.44 120 ALA A O 1
ATOM 959 N N . TYR A 1 121 ? 14.445 -3.889 -12.789 1 98 121 TYR A N 1
ATOM 960 C CA . TYR A 1 121 ? 14.773 -2.477 -12.641 1 98 121 TYR A CA 1
ATOM 961 C C . TYR A 1 121 ? 13.836 -1.799 -11.648 1 98 121 TYR A C 1
ATOM 963 O O . TYR A 1 121 ? 14.266 -0.963 -10.852 1 98 121 TYR A O 1
ATOM 971 N N . GLY A 1 122 ? 12.594 -2.148 -11.688 1 98.06 122 GLY A N 1
ATOM 972 C CA . GLY A 1 122 ? 11.625 -1.615 -10.742 1 98.06 122 GLY A CA 1
ATOM 973 C C . GLY A 1 122 ? 11.82 -2.135 -9.328 1 98.06 122 GLY A C 1
ATOM 974 O O . GLY A 1 122 ? 11.828 -1.359 -8.367 1 98.06 122 GLY A O 1
ATOM 975 N N . ASN A 1 123 ? 12.07 -3.41 -9.211 1 98.75 123 ASN A N 1
ATOM 976 C CA . ASN A 1 123 ? 12.156 -4.082 -7.922 1 98.75 123 ASN A CA 1
ATOM 977 C C . ASN A 1 123 ? 13.422 -3.688 -7.168 1 98.75 123 ASN A C 1
ATOM 979 O O . ASN A 1 123 ? 13.453 -3.721 -5.938 1 98.75 123 ASN A O 1
ATOM 983 N N . TYR A 1 124 ? 14.453 -3.371 -7.906 1 98.75 124 TYR A N 1
ATOM 984 C CA . TYR A 1 124 ? 15.734 -3.164 -7.234 1 98.75 124 TYR A CA 1
ATOM 985 C C . TYR A 1 124 ? 16.234 -1.738 -7.434 1 98.75 124 TYR A C 1
ATOM 987 O O . TYR A 1 124 ? 16.203 -0.929 -6.504 1 98.75 124 TYR A O 1
ATOM 995 N N . LEU A 1 125 ? 16.469 -1.359 -8.711 1 98.38 125 LEU A N 1
ATOM 996 C CA . LEU A 1 125 ? 17.109 -0.07 -8.945 1 98.38 125 LEU A CA 1
ATOM 997 C C . LEU A 1 125 ? 16.234 1.071 -8.445 1 98.38 125 LEU A C 1
ATOM 999 O O . LEU A 1 125 ? 16.703 1.973 -7.75 1 98.38 125 LEU A O 1
ATOM 1003 N N . PHE A 1 126 ? 15.039 1.067 -8.82 1 98.5 126 PHE A N 1
ATOM 1004 C CA . PHE A 1 126 ? 14.148 2.143 -8.414 1 98.5 126 PHE A CA 1
ATOM 1005 C C . PHE A 1 126 ? 14.008 2.188 -6.898 1 98.5 126 PHE A C 1
ATOM 1007 O O . PHE A 1 126 ? 13.961 3.266 -6.305 1 98.5 126 PHE A O 1
ATOM 1014 N N . VAL A 1 127 ? 13.93 1.031 -6.289 1 98.88 127 VAL A N 1
ATOM 1015 C CA . VAL A 1 127 ? 13.797 0.946 -4.84 1 98.88 127 VAL A CA 1
ATOM 1016 C C . VAL A 1 127 ? 15.086 1.4 -4.168 1 98.88 127 VAL A C 1
ATOM 1018 O O . VAL A 1 127 ? 15.055 2.076 -3.137 1 98.88 127 VAL A O 1
ATOM 1021 N N . TYR A 1 128 ? 16.25 1.082 -4.754 1 98.81 128 TYR A N 1
ATOM 1022 C CA . TYR A 1 128 ? 17.516 1.617 -4.254 1 98.81 128 TYR A CA 1
ATOM 1023 C C . TYR A 1 128 ? 17.5 3.141 -4.262 1 98.81 128 TYR A C 1
ATOM 1025 O O . TYR A 1 128 ? 17.875 3.777 -3.277 1 98.81 128 TYR A O 1
ATOM 1033 N N . CYS A 1 129 ? 17.094 3.689 -5.336 1 98.62 129 CYS A N 1
ATOM 1034 C CA . CYS A 1 129 ? 17.031 5.141 -5.469 1 98.62 129 CYS A CA 1
ATOM 1035 C C . CYS A 1 129 ? 16.062 5.742 -4.453 1 98.62 129 CYS A C 1
ATOM 1037 O O . CYS A 1 129 ? 16.375 6.746 -3.812 1 98.62 129 CYS A O 1
ATOM 1039 N N . GLY A 1 130 ? 14.891 5.082 -4.34 1 98.81 130 GLY A N 1
ATOM 1040 C CA . GLY A 1 130 ? 13.93 5.543 -3.35 1 98.81 130 GLY A CA 1
ATOM 1041 C C . GLY A 1 130 ? 14.477 5.52 -1.934 1 98.81 130 GLY A C 1
ATOM 1042 O O . GLY A 1 130 ? 14.375 6.508 -1.205 1 98.81 130 GLY A O 1
ATOM 1043 N N . ALA A 1 131 ? 15.078 4.438 -1.555 1 98.94 131 ALA A N 1
ATOM 1044 C CA . ALA A 1 131 ? 15.641 4.285 -0.217 1 98.94 131 ALA A CA 1
ATOM 1045 C C . ALA A 1 131 ? 16.75 5.312 0.028 1 98.94 131 ALA A C 1
ATOM 1047 O O . ALA A 1 131 ? 16.797 5.941 1.086 1 98.94 131 ALA A O 1
ATOM 1048 N N . ALA A 1 132 ? 17.609 5.492 -0.953 1 98.88 132 ALA A N 1
ATOM 1049 C CA . ALA A 1 132 ? 18.703 6.445 -0.814 1 98.88 132 ALA A CA 1
ATOM 1050 C C . ALA A 1 132 ? 18.172 7.863 -0.628 1 98.88 132 ALA A C 1
ATOM 1052 O O . ALA A 1 132 ? 18.672 8.609 0.229 1 98.88 132 ALA A O 1
ATOM 1053 N N . THR A 1 133 ? 17.188 8.234 -1.403 1 98.88 133 THR A N 1
ATOM 1054 C CA . THR A 1 133 ? 16.609 9.57 -1.312 1 98.88 133 THR A CA 1
ATOM 1055 C C . THR A 1 133 ? 15.938 9.781 0.043 1 98.88 133 THR A C 1
ATOM 1057 O O . THR A 1 133 ? 16.094 10.844 0.656 1 98.88 133 THR A O 1
ATOM 1060 N N . ARG A 1 134 ? 15.258 8.773 0.55 1 98.88 134 ARG A N 1
ATOM 1061 C CA . ARG A 1 134 ? 14.602 8.867 1.852 1 98.88 134 ARG A CA 1
ATOM 1062 C C . ARG A 1 134 ? 15.633 8.977 2.973 1 98.88 134 ARG A C 1
ATOM 1064 O O . ARG A 1 134 ? 15.445 9.734 3.924 1 98.88 134 ARG A O 1
ATOM 1071 N N . ILE A 1 135 ? 16.656 8.188 2.871 1 98.88 135 ILE A N 1
ATOM 1072 C CA . ILE A 1 135 ? 17.703 8.25 3.873 1 98.88 135 ILE A CA 1
ATOM 1073 C C . ILE A 1 135 ? 18.297 9.664 3.91 1 98.88 135 ILE A C 1
ATOM 1075 O O . ILE A 1 135 ? 18.453 10.25 4.984 1 98.88 135 ILE A O 1
ATOM 1079 N N . CYS A 1 136 ? 18.609 10.219 2.775 1 98.75 136 CYS A N 1
ATOM 1080 C CA . CYS A 1 136 ? 19.141 11.586 2.709 1 98.75 136 CYS A CA 1
ATOM 1081 C C . CYS A 1 136 ? 18.156 12.57 3.332 1 98.75 136 CYS A C 1
ATOM 1083 O O . CYS A 1 136 ? 18.547 13.438 4.113 1 98.75 136 CYS A O 1
ATOM 1085 N N . PHE A 1 137 ? 16.891 12.477 3.014 1 98.69 137 PHE A N 1
ATOM 1086 C CA . PHE A 1 137 ? 15.883 13.383 3.541 1 98.69 137 PHE A CA 1
ATOM 1087 C C . PHE A 1 137 ? 15.805 13.281 5.059 1 98.69 137 PHE A C 1
ATOM 1089 O O . PHE A 1 137 ? 15.82 14.297 5.758 1 98.69 137 PHE A O 1
ATOM 1096 N N . LEU A 1 138 ? 15.719 12.07 5.566 1 98.56 138 LEU A N 1
ATOM 1097 C CA . LEU A 1 138 ? 15.539 11.828 6.996 1 98.56 138 LEU A CA 1
ATOM 1098 C C . LEU A 1 138 ? 16.766 12.281 7.777 1 98.56 138 LEU A C 1
ATOM 1100 O O . LEU A 1 138 ? 16.656 12.648 8.953 1 98.56 138 LEU A O 1
ATOM 1104 N N . LEU A 1 139 ? 17.922 12.305 7.117 1 98.06 139 LEU A N 1
ATOM 1105 C CA . LEU A 1 139 ? 19.156 12.805 7.727 1 98.06 139 LEU A CA 1
ATOM 1106 C C . LEU A 1 139 ? 19.297 14.305 7.5 1 98.06 139 LEU A C 1
ATOM 1108 O O . LEU A 1 139 ? 20.328 14.891 7.852 1 98.06 139 LEU A O 1
ATOM 1112 N N . SER A 1 140 ? 18.375 14.922 6.871 1 97.12 140 SER A N 1
ATOM 1113 C CA . SER A 1 140 ? 18.281 16.359 6.652 1 97.12 140 SER A CA 1
ATOM 1114 C C . SER A 1 140 ? 19.375 16.844 5.711 1 97.12 140 SER A C 1
ATOM 1116 O O . SER A 1 140 ? 19.891 17.953 5.863 1 97.12 140 SER A O 1
ATOM 1118 N N . VAL A 1 141 ? 19.781 16 4.906 1 97.25 141 VAL A N 1
ATOM 1119 C CA . VAL A 1 141 ? 20.766 16.406 3.906 1 97.25 141 VAL A CA 1
ATOM 1120 C C . VAL A 1 141 ? 20.156 17.484 3 1 97.25 141 VAL A C 1
ATOM 1122 O O . VAL A 1 141 ? 19.109 17.281 2.398 1 97.25 141 VAL A O 1
ATOM 1125 N N . GLY A 1 142 ? 20.875 18.656 2.914 1 94.56 142 GLY A N 1
ATOM 1126 C CA . GLY A 1 142 ? 20.453 19.719 2.025 1 94.56 142 GLY A CA 1
ATOM 1127 C C . GLY A 1 142 ? 19.375 20.609 2.635 1 94.56 142 GLY A C 1
ATOM 1128 O O . GLY A 1 142 ? 18.906 21.547 1.996 1 94.56 142 GLY A O 1
ATOM 1129 N N . MET A 1 143 ? 18.812 20.359 3.803 1 90.38 143 MET A N 1
ATOM 1130 C CA . MET A 1 143 ? 17.688 21.078 4.402 1 90.38 143 MET A CA 1
ATOM 1131 C C . MET A 1 143 ? 18.188 22.281 5.207 1 90.38 143 MET A C 1
ATOM 1133 O O . MET A 1 143 ? 17.375 23 5.797 1 90.38 143 MET A O 1
ATOM 1137 N N . GLY A 1 144 ? 19.375 22.766 4.918 1 76.75 144 GLY A N 1
ATOM 1138 C CA . GLY A 1 144 ? 19.906 23.938 5.594 1 76.75 144 GLY A CA 1
ATOM 1139 C C . GLY A 1 144 ? 20.047 23.734 7.094 1 76.75 144 GLY A C 1
ATOM 1140 O O . GLY A 1 144 ? 19.234 23.047 7.711 1 76.75 144 GLY A O 1
ATOM 1141 N N . GLY A 1 145 ? 21 23.172 7.613 1 60 145 GLY A N 1
ATOM 1142 C CA . GLY A 1 145 ? 21.312 23 9.023 1 60 145 GLY A CA 1
ATOM 1143 C C . GLY A 1 145 ? 20.906 24.188 9.883 1 60 145 GLY A C 1
ATOM 1144 O O . GLY A 1 145 ? 20.516 25.234 9.359 1 60 145 GLY A O 1
ATOM 1145 N N . PRO A 1 146 ? 20.469 23.891 11.102 1 52.84 146 PRO A N 1
ATOM 1146 C CA . PRO A 1 146 ? 20.25 25.047 11.992 1 52.84 146 PRO A CA 1
ATOM 1147 C C . PRO A 1 146 ? 21.281 26.141 11.781 1 52.84 146 PRO A C 1
ATOM 1149 O O . PRO A 1 146 ? 22.469 25.859 11.594 1 52.84 146 PRO A O 1
ATOM 1152 N N . LYS A 1 147 ? 20.922 27.125 11.039 1 48.19 147 LYS A N 1
ATOM 1153 C CA . LYS A 1 147 ? 21.875 28.234 11.086 1 48.19 147 LYS A CA 1
ATOM 1154 C C . LYS A 1 147 ? 22.562 28.297 12.445 1 48.19 147 LYS A C 1
ATOM 1156 O O . LYS A 1 147 ? 21.891 28.328 13.484 1 48.19 147 LYS A O 1
ATOM 1161 N N . ARG A 1 148 ? 23.594 27.5 12.617 1 49.62 148 ARG A N 1
ATOM 1162 C CA . ARG A 1 148 ? 24.359 27.781 13.82 1 49.62 148 ARG A CA 1
ATOM 1163 C C . ARG A 1 148 ? 24.312 29.266 14.164 1 49.62 148 ARG A C 1
ATOM 1165 O O . ARG A 1 148 ? 24.641 30.109 13.32 1 49.62 148 ARG A O 1
ATOM 1172 N N . ALA A 1 149 ? 23.422 29.625 15.039 1 49.12 149 ALA A N 1
ATOM 1173 C CA . ALA A 1 149 ? 23.516 30.953 15.617 1 49.12 149 ALA A CA 1
ATOM 1174 C C . ALA A 1 149 ? 24.984 31.375 15.773 1 49.12 149 ALA A C 1
ATOM 1176 O O . ALA A 1 149 ? 25.781 30.656 16.359 1 49.12 149 ALA A O 1
ATOM 1177 N N . LYS A 1 150 ? 25.547 32 14.828 1 45.91 150 LYS A N 1
ATOM 1178 C CA . LYS A 1 150 ? 26.844 32.625 15.07 1 45.91 150 LYS A CA 1
ATOM 1179 C C . LYS A 1 150 ? 26.953 33.125 16.5 1 45.91 150 LYS A C 1
ATOM 1181 O O . LYS A 1 150 ? 26.094 33.875 16.969 1 45.91 150 LYS A O 1
ATOM 1186 N N . SER A 1 151 ? 27.391 32.25 17.453 1 46.81 151 SER A N 1
ATOM 1187 C CA . SER A 1 151 ? 27.75 32.812 18.766 1 46.81 151 SER A CA 1
ATOM 1188 C C . SER A 1 151 ? 28.328 34.219 18.641 1 46.81 151 SER A C 1
ATOM 1190 O O . SER A 1 151 ? 29.328 34.406 17.953 1 46.81 151 SER A O 1
ATOM 1192 N N . LYS A 1 152 ? 27.594 35.25 18.516 1 43.44 152 LYS A N 1
ATOM 1193 C CA . LYS A 1 152 ? 28.156 36.594 18.688 1 43.44 152 LYS A CA 1
ATOM 1194 C C . LYS A 1 152 ? 29.109 36.625 19.875 1 43.44 152 LYS A C 1
ATOM 1196 O O . LYS A 1 152 ? 28.672 36.562 21.016 1 43.44 152 LYS A O 1
ATOM 1201 N N . VAL A 1 153 ? 30.219 35.938 19.938 1 44.75 153 VAL A N 1
ATOM 1202 C CA . VAL A 1 153 ? 31.266 36.188 20.922 1 44.75 153 VAL A CA 1
ATOM 1203 C C . VAL A 1 153 ? 31.406 37.719 21.094 1 44.75 153 VAL A C 1
ATOM 1205 O O . VAL A 1 153 ? 31.656 38.438 20.125 1 44.75 153 VAL A O 1
ATOM 1208 N N . LYS A 1 154 ? 30.859 38.281 22.25 1 46.09 154 LYS A N 1
ATOM 1209 C CA . LYS A 1 154 ? 30.922 39.625 22.781 1 46.09 154 LYS A CA 1
ATOM 1210 C C . LYS A 1 154 ? 32.344 40.156 22.781 1 46.09 154 LYS A C 1
ATOM 1212 O O . LYS A 1 154 ? 33.25 39.594 23.438 1 46.09 154 LYS A O 1
ATOM 1217 N N . LYS A 1 155 ? 32.938 40.688 21.75 1 48.69 155 LYS A N 1
ATOM 1218 C CA . LYS A 1 155 ? 34.156 41.5 21.688 1 48.69 155 LYS A CA 1
ATOM 1219 C C . LYS A 1 155 ? 34.219 42.5 22.828 1 48.69 155 LYS A C 1
ATOM 1221 O O . LYS A 1 155 ? 35.156 43.281 22.938 1 48.69 155 LYS A O 1
ATOM 1226 N N . SER A 1 156 ? 33.125 42.594 23.719 1 48.19 156 SER A N 1
ATOM 1227 C CA . SER A 1 156 ? 33.156 43.781 24.594 1 48.19 156 SER A CA 1
ATOM 1228 C C . SER A 1 156 ? 34.156 43.562 25.734 1 48.19 156 SER A C 1
ATOM 1230 O O . SER A 1 156 ? 34.562 44.531 26.375 1 48.19 156 SER A O 1
ATOM 1232 N N . VAL A 1 157 ? 34.625 42.344 26.156 1 50.72 157 VAL A N 1
ATOM 1233 C CA . VAL A 1 157 ? 35.375 42.25 27.406 1 50.72 157 VAL A CA 1
ATOM 1234 C C . VAL A 1 157 ? 36.812 42.625 27.172 1 50.72 157 VAL A C 1
ATOM 1236 O O . VAL A 1 157 ? 37.531 42.969 28.125 1 50.72 157 VAL A O 1
ATOM 1239 N N . ARG A 1 158 ? 37.406 42.562 25.984 1 46.78 158 ARG A N 1
ATOM 1240 C CA . ARG A 1 158 ? 38.844 42.781 25.844 1 46.78 158 ARG A CA 1
ATOM 1241 C C . ARG A 1 158 ? 39.188 44.25 25.969 1 46.78 158 ARG A C 1
ATOM 1243 O O . ARG A 1 158 ? 40.312 44.594 26.328 1 46.78 158 ARG A O 1
ATOM 1250 N N . LEU A 1 159 ? 38.219 45.156 25.672 1 50.12 159 LEU A N 1
ATOM 1251 C CA . LEU A 1 159 ? 38.594 46.562 25.672 1 50.12 159 LEU A CA 1
ATOM 1252 C C . LEU A 1 159 ? 38.75 47.094 27.109 1 50.12 159 LEU A C 1
ATOM 1254 O O . LEU A 1 159 ? 39.594 47.938 27.375 1 50.12 159 LEU A O 1
ATOM 1258 N N . ALA A 1 160 ? 38.156 46.469 28.141 1 50.53 160 ALA A N 1
ATOM 1259 C CA . ALA A 1 160 ? 38.188 47 29.5 1 50.53 160 ALA A CA 1
ATOM 1260 C C . ALA A 1 160 ? 39.5 46.688 30.172 1 50.53 160 ALA A C 1
ATOM 1262 O O . ALA A 1 160 ? 39.969 47.438 31.031 1 50.53 160 ALA A O 1
ATOM 1263 N N . LEU A 1 161 ? 40.156 45.594 29.891 1 51.12 161 LEU A N 1
ATOM 1264 C CA . LEU A 1 161 ? 41.375 45.219 30.641 1 51.12 161 LEU A CA 1
ATOM 1265 C C . LEU A 1 161 ? 42.562 46.031 30.172 1 51.12 161 LEU A C 1
ATOM 1267 O O . LEU A 1 161 ? 43.562 46.125 30.891 1 51.12 161 LEU A O 1
ATOM 1271 N N . GLU A 1 162 ? 42.531 46.5 28.953 1 48.44 162 GLU A N 1
ATOM 1272 C CA . GLU A 1 162 ? 43.719 47.125 28.453 1 48.44 162 GLU A CA 1
ATOM 1273 C C . GLU A 1 162 ? 43.938 48.5 29.094 1 48.44 162 GLU A C 1
ATOM 1275 O O . GLU A 1 162 ? 45.062 49.031 29.078 1 48.44 162 GLU A O 1
ATOM 1280 N N . GLU A 1 163 ? 42.906 49.219 29.547 1 48.72 163 GLU A N 1
ATOM 1281 C CA . GLU A 1 163 ? 43.125 50.594 29.984 1 48.72 163 GLU A CA 1
ATOM 1282 C C . GLU A 1 163 ? 43.531 50.625 31.453 1 48.72 163 GLU A C 1
ATOM 1284 O O . GLU A 1 163 ? 43.531 51.688 32.062 1 48.72 163 GLU A O 1
ATOM 1289 N N . ALA A 1 164 ? 43.688 49.438 32.188 1 49.47 164 ALA A N 1
ATOM 1290 C CA . ALA A 1 164 ? 44 49.625 33.594 1 49.47 164 ALA A CA 1
ATOM 1291 C C . ALA A 1 164 ? 45.469 50.062 33.781 1 49.47 164 ALA A C 1
ATOM 1293 O O . ALA A 1 164 ? 46.375 49.531 33.125 1 49.47 164 ALA A O 1
ATOM 1294 N N . PRO A 1 165 ? 45.781 51.25 34.375 1 51.22 165 PRO A N 1
ATOM 1295 C CA . PRO A 1 165 ? 47.125 51.812 34.531 1 51.22 165 PRO A CA 1
ATOM 1296 C C . PRO A 1 165 ? 48.062 50.844 35.25 1 51.22 165 PRO A C 1
ATOM 1298 O O . PRO A 1 165 ? 47.625 50.031 36.062 1 51.22 165 PRO A O 1
ATOM 1301 N N . PRO A 1 166 ? 49.281 50.375 34.781 1 45.19 166 PRO A N 1
ATOM 1302 C CA . PRO A 1 166 ? 50.25 49.438 35.344 1 45.19 166 PRO A CA 1
ATOM 1303 C C . PRO A 1 166 ? 50.594 49.781 36.812 1 45.19 166 PRO A C 1
ATOM 1305 O O . PRO A 1 166 ? 50.938 50.906 37.125 1 45.19 166 PRO A O 1
ATOM 1308 N N . VAL A 1 167 ? 49.969 49.25 37.812 1 43.62 167 VAL A N 1
ATOM 1309 C CA . VAL A 1 167 ? 50.281 49.5 39.219 1 43.62 167 VAL A CA 1
ATOM 1310 C C . VAL A 1 167 ? 51.75 49.125 39.469 1 43.62 167 VAL A C 1
ATOM 1312 O O . VAL A 1 167 ? 52.219 48.094 39.062 1 43.62 167 VAL A O 1
ATOM 1315 N N . THR A 1 168 ? 52.688 50.031 39.688 1 41.47 168 THR A N 1
ATOM 1316 C CA . THR A 1 168 ? 54.094 49.938 40.062 1 41.47 168 THR A CA 1
ATOM 1317 C C . THR A 1 168 ? 54.281 49.188 41.375 1 41.47 168 THR A C 1
ATOM 1319 O O . THR A 1 168 ? 53.531 49.438 42.344 1 41.47 168 THR A O 1
ATOM 1322 N N . PRO A 1 169 ? 54.781 47.969 41.5 1 37.66 169 PRO A N 1
ATOM 1323 C CA . PRO A 1 169 ? 54.969 47.031 42.594 1 37.66 169 PRO A CA 1
ATOM 1324 C C . PRO A 1 169 ? 55.688 47.625 43.781 1 37.66 169 PRO A C 1
ATOM 1326 O O . PRO A 1 169 ? 56.188 46.906 44.656 1 37.66 169 PRO A O 1
ATOM 1329 N N . GLN A 1 170 ? 55.844 48.938 43.938 1 35.06 170 GLN A N 1
ATOM 1330 C CA . GLN A 1 170 ? 56.844 49.344 44.906 1 35.06 170 GLN A CA 1
ATOM 1331 C C . GLN A 1 170 ? 56.5 48.812 46.312 1 35.06 170 GLN A C 1
ATOM 1333 O O . GLN A 1 170 ? 57.375 48.406 47.062 1 35.06 170 GLN A O 1
ATOM 1338 N N . GLN A 1 171 ? 55.312 49.125 46.844 1 33.72 171 GLN A N 1
ATOM 1339 C CA . GLN A 1 171 ? 55.219 49.438 48.281 1 33.72 171 GLN A CA 1
ATOM 1340 C C . GLN A 1 171 ? 55.094 48.188 49.094 1 33.72 171 GLN A C 1
ATOM 1342 O O . GLN A 1 171 ? 54.812 48.25 50.312 1 33.72 171 GLN A O 1
ATOM 1347 N N . MET A 1 172 ? 55.062 47.031 48.594 1 32.25 172 MET A N 1
ATOM 1348 C CA . MET A 1 172 ? 54.438 45.969 49.406 1 32.25 172 MET A CA 1
ATOM 1349 C C . MET A 1 172 ? 55.312 45.625 50.594 1 32.25 172 MET A C 1
ATOM 1351 O O . MET A 1 172 ? 55.031 44.656 51.312 1 32.25 172 MET A O 1
ATOM 1355 N N . ASN A 1 173 ? 56.5 46.094 50.656 1 30.81 173 ASN A N 1
ATOM 1356 C CA . ASN A 1 173 ? 57.375 45.281 51.469 1 30.81 173 ASN A CA 1
ATOM 1357 C C . ASN A 1 173 ? 57.031 45.438 52.969 1 30.81 173 ASN A C 1
ATOM 1359 O O . ASN A 1 173 ? 57.875 45.156 53.812 1 30.81 173 ASN A O 1
ATOM 1363 N N . LYS A 1 174 ? 55.969 46.125 53.375 1 30.3 174 LYS A N 1
ATOM 1364 C CA . LYS A 1 174 ? 56.094 46.406 54.812 1 30.3 174 LYS A CA 1
ATOM 1365 C C . LYS A 1 174 ? 55.938 45.125 55.625 1 30.3 174 LYS A C 1
ATOM 1367 O O . LYS A 1 174 ? 55.031 44.312 55.375 1 30.3 174 LYS A O 1
ATOM 1372 N N . SER A 1 175 ? 56.938 44.656 56.375 1 31.67 175 SER A N 1
ATOM 1373 C CA . SER A 1 175 ? 57.219 43.531 57.25 1 31.67 175 SER A CA 1
ATOM 1374 C C . SER A 1 175 ? 56.219 43.438 58.406 1 31.67 175 SER A C 1
ATOM 1376 O O . SER A 1 175 ? 55.938 44.469 59.031 1 31.67 175 SER A O 1
ATOM 1378 N N . PRO A 1 176 ? 55.188 42.594 58.375 1 31.11 176 PRO A N 1
ATOM 1379 C CA . PRO A 1 176 ? 54.156 42.406 59.406 1 31.11 176 PRO A CA 1
ATOM 1380 C C . PRO A 1 176 ? 54.75 42.25 60.781 1 31.11 176 PRO A C 1
ATOM 1382 O O . PRO A 1 176 ? 55.562 41.344 61 1 31.11 176 PRO A O 1
ATOM 1385 N N . ALA A 1 177 ? 55.031 43.312 61.531 1 31.31 177 ALA A N 1
ATOM 1386 C CA . ALA A 1 177 ? 55.438 43.312 62.938 1 31.31 1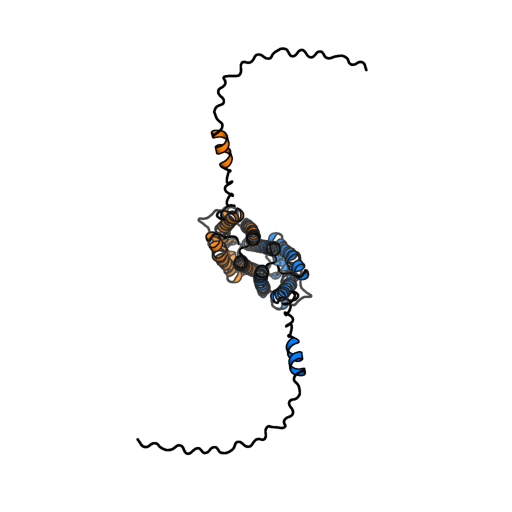77 ALA A CA 1
ATOM 1387 C C . ALA A 1 177 ? 54.531 42.406 63.781 1 31.31 177 ALA A C 1
ATOM 1389 O O . ALA A 1 177 ? 53.344 42.219 63.438 1 31.31 177 ALA A O 1
ATOM 1390 N N . GLN A 1 178 ? 55.125 41.562 64.688 1 28.94 178 GLN A N 1
ATOM 1391 C CA . GLN A 1 178 ? 54.906 40.469 65.625 1 28.94 178 GLN A CA 1
ATOM 1392 C C . GLN A 1 178 ? 53.938 40.875 66.75 1 28.94 178 GLN A C 1
ATOM 1394 O O . GLN A 1 178 ? 54.281 41.719 67.562 1 28.94 178 GLN A O 1
ATOM 1399 N N . SER A 1 179 ? 52.719 41.375 66.5 1 26.8 179 SER A N 1
ATOM 1400 C CA . SER A 1 179 ? 51.906 41.781 67.625 1 26.8 179 SER A CA 1
ATOM 1401 C C . SER A 1 179 ? 51.562 40.594 68.562 1 26.8 179 SER A C 1
ATOM 1403 O O . SER A 1 179 ? 50.812 39.719 68.125 1 26.8 179 SER A O 1
ATOM 1405 N N . THR A 1 180 ? 52.531 39.938 69.25 1 28.3 180 THR A N 1
ATOM 1406 C CA . THR A 1 180 ? 52.406 38.875 70.25 1 28.3 180 THR A CA 1
ATOM 1407 C C . THR A 1 180 ? 51.531 39.312 71.375 1 28.3 180 THR A C 1
ATOM 1409 O O . THR A 1 180 ? 52 39.969 72.312 1 28.3 180 THR A O 1
ATOM 1412 N N . ARG A 1 181 ? 50.375 40 71.25 1 26.98 181 ARG A N 1
ATOM 1413 C CA . ARG A 1 181 ? 49.656 40.406 72.5 1 26.98 181 ARG A CA 1
ATOM 1414 C C . ARG A 1 181 ? 49.312 39.188 73.312 1 26.98 181 ARG A C 1
ATOM 1416 O O . ARG A 1 181 ? 48.812 38.188 72.812 1 26.98 181 ARG A O 1
ATOM 1423 N N . ARG A 1 182 ? 49.812 39.156 74.625 1 29.77 182 ARG A N 1
ATOM 1424 C CA . ARG A 1 182 ? 49.781 38.344 75.812 1 29.77 182 ARG A CA 1
ATOM 1425 C C . ARG A 1 182 ? 48.312 38.094 76.25 1 29.77 182 ARG A C 1
ATOM 1427 O O . ARG A 1 182 ? 47.594 39.031 76.562 1 29.77 182 ARG A O 1
ATOM 1434 N N . LYS A 1 183 ? 47.656 37.125 75.625 1 32.5 183 LYS A N 1
ATOM 1435 C CA . LYS A 1 183 ? 46.375 36.656 76.125 1 32.5 183 LYS A CA 1
ATOM 1436 C C . LYS A 1 183 ? 46.406 36.281 77.562 1 32.5 183 LYS A C 1
ATOM 1438 O O . LYS A 1 183 ? 47.156 35.344 78 1 32.5 183 LYS A O 1
ATOM 1443 N N . LYS A 1 184 ? 46.281 37.281 78.438 1 30.67 184 LYS A N 1
ATOM 1444 C CA . LYS A 1 184 ? 46.062 37.125 79.875 1 30.67 184 LYS A CA 1
ATOM 1445 C C . LYS A 1 184 ? 44.938 36.094 80.188 1 30.67 184 LYS A C 1
ATOM 1447 O O . LYS A 1 184 ? 43.844 36.219 79.625 1 30.67 184 LYS A O 1
ATOM 1452 N N . ASN A 1 185 ? 45.25 34.906 80.625 1 29.34 185 ASN A N 1
ATOM 1453 C CA . ASN A 1 185 ? 44.562 33.75 81.188 1 29.34 185 ASN A CA 1
ATOM 1454 C C . ASN A 1 185 ? 43.625 34.156 82.312 1 29.34 185 ASN A C 1
ATOM 1456 O O . ASN A 1 185 ? 44.062 34.594 83.375 1 29.34 185 ASN A O 1
ATOM 1460 N N . ARG A 1 186 ? 42.625 35 82.125 1 28.17 186 ARG A N 1
ATOM 1461 C CA . ARG A 1 186 ? 41.719 35.25 83.25 1 28.17 186 ARG A CA 1
ATOM 1462 C C . ARG A 1 186 ? 41.188 33.938 83.812 1 28.17 186 ARG A C 1
ATOM 1464 O O . ARG A 1 186 ? 40.562 33.156 83.062 1 28.17 186 ARG A O 1
ATOM 1471 N N . SER A 1 187 ? 41.719 33.375 84.938 1 29.77 187 SER A N 1
ATOM 1472 C CA . SER A 1 187 ? 41.438 32.344 85.938 1 29.77 187 SER A CA 1
ATOM 1473 C C . SER A 1 187 ? 40.031 32.594 86.562 1 29.77 187 SER A C 1
ATOM 1475 O O . SER A 1 187 ? 39.5 31.719 87.25 1 29.77 187 SER A O 1
ATOM 1477 N N . SER A 1 188 ? 39.094 33.562 86.438 1 27.56 188 SER A N 1
ATOM 1478 C CA . SER A 1 188 ? 37.969 33.125 87.25 1 27.56 188 SER A CA 1
ATOM 1479 C C . SER A 1 188 ? 37.219 31.984 86.562 1 27.56 188 SER A C 1
ATOM 1481 O O . SER A 1 188 ? 37.125 31.922 85.312 1 27.56 188 SER A O 1
ATOM 1483 N N . MET B 1 1 ? -6.164 23.875 16.078 1 63.16 1 MET B N 1
ATOM 1484 C CA . MET B 1 1 ? -6.07 22.516 15.586 1 63.16 1 MET B CA 1
ATOM 1485 C C . MET B 1 1 ? -7.398 21.781 15.742 1 63.16 1 MET B C 1
ATOM 1487 O O . MET B 1 1 ? -8.164 22.062 16.672 1 63.16 1 MET B O 1
ATOM 1491 N N . ALA B 1 2 ? -7.77 21.062 14.672 1 73.25 2 ALA B N 1
ATOM 1492 C CA . ALA B 1 2 ? -9.109 20.484 14.672 1 73.25 2 ALA B CA 1
ATOM 1493 C C . ALA B 1 2 ? -9.242 19.406 15.742 1 73.25 2 ALA B C 1
ATOM 1495 O O . ALA B 1 2 ? -8.273 18.719 16.062 1 73.25 2 ALA B O 1
ATOM 1496 N N . ASN B 1 3 ? -10.32 19.547 16.453 1 89.75 3 ASN B N 1
ATOM 1497 C CA . ASN B 1 3 ? -10.641 18.469 17.391 1 89.75 3 ASN B CA 1
ATOM 1498 C C . ASN B 1 3 ? -11.242 17.266 16.672 1 89.75 3 ASN B C 1
ATOM 1500 O O . ASN B 1 3 ? -12.438 17.266 16.359 1 89.75 3 ASN B O 1
ATOM 1504 N N . ILE B 1 4 ? -10.477 16.281 16.453 1 95.94 4 ILE B N 1
ATOM 1505 C CA . ILE B 1 4 ? -10.938 15.07 15.797 1 95.94 4 ILE B CA 1
ATOM 1506 C C . ILE B 1 4 ? -11.586 14.148 16.828 1 95.94 4 ILE B C 1
ATOM 1508 O O . ILE B 1 4 ? -10.961 13.781 17.828 1 95.94 4 ILE B O 1
ATOM 1512 N N . PRO B 1 5 ? -12.828 13.844 16.594 1 96.69 5 PRO B N 1
ATOM 1513 C CA . PRO B 1 5 ? -13.547 12.992 17.547 1 96.69 5 PRO B CA 1
ATOM 1514 C C . PRO B 1 5 ? -12.82 11.68 17.828 1 96.69 5 PRO B C 1
ATOM 1516 O O . PRO B 1 5 ? -12.18 11.117 16.938 1 96.69 5 PRO B O 1
ATOM 1519 N N . LEU B 1 6 ? -13.023 11.148 19.062 1 97.06 6 LEU B N 1
ATOM 1520 C CA . LEU B 1 6 ? -12.32 9.977 19.578 1 97.06 6 LEU B CA 1
ATOM 1521 C C . LEU B 1 6 ? -12.633 8.75 18.734 1 97.06 6 LEU B C 1
ATOM 1523 O O . LEU B 1 6 ? -11.758 7.906 18.5 1 97.06 6 LEU B O 1
ATOM 1527 N N . ALA B 1 7 ? -13.867 8.602 18.281 1 97.69 7 ALA B N 1
ATOM 1528 C CA . ALA B 1 7 ? -14.258 7.43 17.5 1 97.69 7 ALA B CA 1
ATOM 1529 C C . ALA B 1 7 ? -13.414 7.301 16.234 1 97.69 7 ALA B C 1
ATOM 1531 O O . ALA B 1 7 ? -13.016 6.195 15.859 1 97.69 7 ALA B O 1
ATOM 1532 N N . TYR B 1 8 ? -13.102 8.391 15.539 1 98.56 8 TYR B N 1
ATOM 1533 C CA . TYR B 1 8 ? -12.242 8.375 14.359 1 98.56 8 TYR B CA 1
ATOM 1534 C C . TYR B 1 8 ? -10.812 7.988 14.727 1 98.56 8 TYR B C 1
ATOM 1536 O O . TYR B 1 8 ? -10.188 7.18 14.039 1 98.56 8 TYR B O 1
ATOM 1544 N N . LYS B 1 9 ? -10.336 8.539 15.805 1 98.44 9 LYS B N 1
ATOM 1545 C CA . LYS B 1 9 ? -8.969 8.25 16.234 1 98.44 9 LYS B CA 1
ATOM 1546 C C . LYS B 1 9 ? -8.805 6.777 16.594 1 98.44 9 LYS B C 1
ATOM 1548 O O . LYS B 1 9 ? -7.809 6.152 16.219 1 98.44 9 LYS B O 1
ATOM 1553 N N . ILE B 1 10 ? -9.773 6.242 17.328 1 98.56 10 ILE B N 1
ATOM 1554 C CA . ILE B 1 10 ? -9.695 4.836 17.703 1 98.56 10 ILE B CA 1
ATOM 1555 C C . ILE B 1 10 ? -9.641 3.965 16.453 1 98.56 10 ILE B C 1
ATOM 1557 O O . ILE B 1 10 ? -8.812 3.055 16.359 1 98.56 10 ILE B O 1
ATOM 1561 N N . PHE B 1 11 ? -10.484 4.242 15.492 1 98.81 11 PHE B N 1
ATOM 1562 C CA . PHE B 1 11 ? -10.547 3.404 14.297 1 98.81 11 PHE B CA 1
ATOM 1563 C C . PHE B 1 11 ? -9.305 3.6 13.438 1 98.81 11 PHE B C 1
ATOM 1565 O O . PHE B 1 11 ? -8.617 2.633 13.102 1 98.81 11 PHE B O 1
ATOM 1572 N N . PHE B 1 12 ? -8.938 4.848 13.086 1 98.88 12 PHE B N 1
ATOM 1573 C CA . PHE B 1 12 ? -7.906 5.129 12.094 1 98.88 12 PHE B CA 1
ATOM 1574 C C . PHE B 1 12 ? -6.516 4.949 12.695 1 98.88 12 PHE B C 1
ATOM 1576 O O . PHE B 1 12 ? -5.578 4.562 11.992 1 98.88 12 PHE B O 1
ATOM 1583 N N . LEU B 1 13 ? -6.367 5.141 13.977 1 98.75 13 LEU B N 1
ATOM 1584 C CA . LEU B 1 13 ? -5.023 5.117 14.547 1 98.75 13 LEU B CA 1
ATOM 1585 C C . LEU B 1 13 ? -4.719 3.76 15.172 1 98.75 13 LEU B C 1
ATOM 1587 O O . LEU B 1 13 ? -3.555 3.416 15.383 1 98.75 13 LEU B O 1
ATOM 1591 N N . TRP B 1 14 ? -5.773 2.936 15.484 1 98.56 14 TRP B N 1
ATOM 1592 C CA . TRP B 1 14 ? -5.512 1.709 16.234 1 98.56 14 TRP B CA 1
ATOM 1593 C C . TRP B 1 14 ? -6.18 0.512 15.562 1 98.56 14 TRP B C 1
ATOM 1595 O O . TRP B 1 14 ? -5.504 -0.404 15.094 1 98.56 14 TRP B O 1
ATOM 1605 N N . ILE B 1 15 ? -7.469 0.501 15.383 1 98.75 15 ILE B N 1
ATOM 1606 C CA . ILE B 1 15 ? -8.203 -0.679 14.938 1 98.75 15 ILE B CA 1
ATOM 1607 C C . ILE B 1 15 ?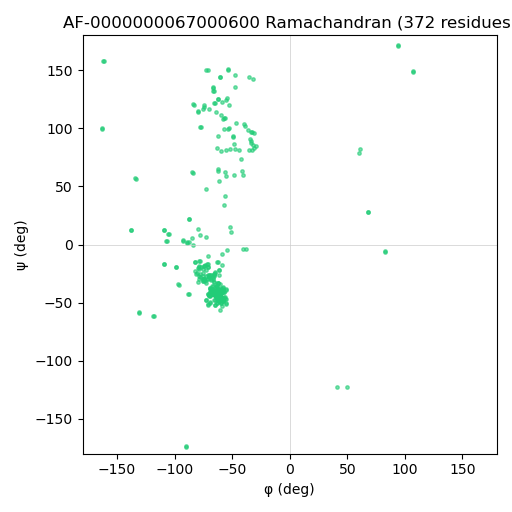 -7.766 -1.053 13.523 1 98.75 15 ILE B C 1
ATOM 1609 O O . ILE B 1 15 ? -7.371 -2.193 13.266 1 98.75 15 ILE B O 1
ATOM 1613 N N . GLU B 1 16 ? -7.805 -0.111 12.656 1 98.81 16 GLU B N 1
ATOM 1614 C CA . GLU B 1 16 ? -7.527 -0.417 11.258 1 98.81 16 GLU B CA 1
ATOM 1615 C C . GLU B 1 16 ? -6.055 -0.768 11.047 1 98.81 16 GLU B C 1
ATOM 1617 O O . GLU B 1 16 ? -5.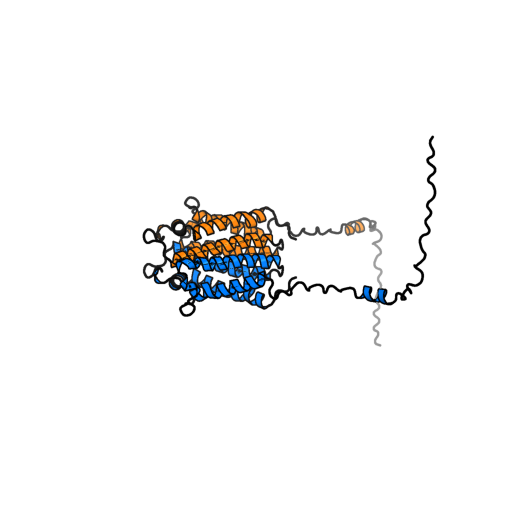734 -1.762 10.391 1 98.81 16 GLU B O 1
ATOM 1622 N N . PRO B 1 17 ? -5.125 -0.049 11.617 1 98.81 17 PRO B N 1
ATOM 1623 C CA . PRO B 1 17 ? -3.725 -0.459 11.469 1 98.81 17 PRO B CA 1
ATOM 1624 C C . PRO B 1 17 ? -3.457 -1.857 12.016 1 98.81 17 PRO B C 1
ATOM 1626 O O . PRO B 1 17 ? -2.75 -2.648 11.391 1 98.81 17 PRO B O 1
ATOM 1629 N N . VAL B 1 18 ? -4.059 -2.238 13.094 1 98.56 18 VAL B N 1
ATOM 1630 C CA . VAL B 1 18 ? -3.846 -3.559 13.68 1 98.56 18 VAL B CA 1
ATOM 1631 C C . VAL B 1 18 ? -4.461 -4.629 12.781 1 98.56 18 VAL B C 1
ATOM 1633 O O . VAL B 1 18 ? -3.84 -5.664 12.523 1 98.56 18 VAL B O 1
ATOM 1636 N N . ALA B 1 19 ? -5.645 -4.379 12.297 1 98.5 19 ALA B N 1
ATOM 1637 C CA . ALA B 1 19 ? -6.285 -5.324 11.391 1 98.5 19 ALA B CA 1
ATOM 1638 C C . ALA B 1 19 ? -5.473 -5.5 10.109 1 98.5 19 ALA B C 1
ATOM 1640 O O . ALA B 1 19 ? -5.336 -6.613 9.602 1 98.5 19 ALA B O 1
ATOM 1641 N N . THR B 1 20 ? -4.988 -4.41 9.578 1 98.69 20 THR B N 1
ATOM 1642 C CA . THR B 1 20 ? -4.188 -4.449 8.359 1 98.69 20 THR B CA 1
ATOM 1643 C C . THR B 1 20 ? -2.908 -5.25 8.578 1 98.69 20 THR B C 1
ATOM 1645 O O . THR B 1 20 ? -2.447 -5.957 7.68 1 98.69 20 THR B O 1
ATOM 1648 N N . LEU B 1 21 ? -2.314 -5.219 9.797 1 98.69 21 LEU B N 1
ATOM 1649 C CA . LEU B 1 21 ? -1.122 -5.992 10.125 1 98.69 21 LEU B CA 1
ATOM 1650 C C . LEU B 1 21 ? -1.423 -7.488 10.094 1 98.69 21 LEU B C 1
ATOM 1652 O O . LEU B 1 21 ? -0.554 -8.297 9.75 1 98.69 21 LEU B O 1
ATOM 1656 N N . ALA B 1 22 ? -2.637 -7.836 10.453 1 98.19 22 ALA B N 1
ATOM 1657 C CA . ALA B 1 22 ? -3.021 -9.242 10.328 1 98.19 22 ALA B CA 1
ATOM 1658 C C . ALA B 1 22 ? -2.963 -9.695 8.875 1 98.19 22 ALA B C 1
ATOM 1660 O O . ALA B 1 22 ? -2.479 -10.789 8.578 1 98.19 22 ALA B O 1
ATOM 1661 N N . GLY B 1 23 ? -3.488 -8.836 7.98 1 98.44 23 GLY B N 1
ATOM 1662 C CA . GLY B 1 23 ? -3.359 -9.125 6.562 1 98.44 23 GLY B CA 1
ATOM 1663 C C . GLY B 1 23 ? -1.918 -9.25 6.109 1 98.44 23 GLY B C 1
ATOM 1664 O O . GLY B 1 23 ? -1.576 -10.164 5.352 1 98.44 23 GLY B O 1
ATOM 1665 N N . ALA B 1 24 ? -1.079 -8.375 6.613 1 98.88 24 ALA B N 1
ATOM 1666 C CA . ALA B 1 24 ? 0.344 -8.43 6.285 1 98.88 24 ALA B CA 1
ATOM 1667 C C . ALA B 1 24 ? 0.969 -9.734 6.75 1 98.88 24 ALA B C 1
ATOM 1669 O O . ALA B 1 24 ? 1.739 -10.359 6.016 1 98.88 24 ALA B O 1
ATOM 1670 N N . TYR B 1 25 ? 0.639 -10.156 7.918 1 98.75 25 TYR B N 1
ATOM 1671 C CA . TYR B 1 25 ? 1.176 -11.375 8.508 1 98.75 25 TYR B CA 1
ATOM 1672 C C . TYR B 1 25 ? 0.853 -12.586 7.641 1 98.75 25 TYR B C 1
ATOM 1674 O O . TYR B 1 25 ? 1.744 -13.367 7.293 1 98.75 25 TYR B O 1
ATOM 1682 N N . TYR B 1 26 ? -0.367 -12.766 7.25 1 98.75 26 TYR B N 1
ATOM 1683 C CA . TYR B 1 26 ? -0.76 -13.938 6.469 1 98.75 26 TYR B CA 1
ATOM 1684 C C . TYR B 1 26 ? -0.144 -13.891 5.074 1 98.75 26 TYR B C 1
ATOM 1686 O O . TYR B 1 26 ? 0.273 -14.914 4.539 1 98.75 26 TYR B O 1
ATOM 1694 N N . ALA B 1 27 ? -0.107 -12.703 4.461 1 98.81 27 ALA B N 1
ATOM 1695 C CA . ALA B 1 27 ? 0.483 -12.594 3.129 1 98.81 27 ALA B CA 1
ATOM 1696 C C . ALA B 1 27 ? 1.966 -12.953 3.154 1 98.81 27 ALA B C 1
ATOM 1698 O O . ALA B 1 27 ? 2.459 -13.648 2.262 1 98.81 27 ALA B O 1
ATOM 1699 N N . TRP B 1 28 ? 2.67 -12.586 4.227 1 98.44 28 TRP B N 1
ATOM 1700 C CA . TRP B 1 28 ? 4.117 -12.758 4.297 1 98.44 28 TRP B CA 1
ATOM 1701 C C . TRP B 1 28 ? 4.477 -14.141 4.824 1 98.44 28 TRP B C 1
ATOM 1703 O O . TRP B 1 28 ? 5.348 -14.82 4.273 1 98.44 28 TRP B O 1
ATOM 1713 N N . PHE B 1 29 ? 3.758 -14.617 5.875 1 98.38 29 PHE B N 1
ATOM 1714 C CA . PHE B 1 29 ? 4.25 -15.766 6.621 1 98.38 29 PHE B CA 1
ATOM 1715 C C . PHE B 1 29 ? 3.391 -17 6.352 1 98.38 29 PHE B C 1
ATOM 1717 O O . PHE B 1 29 ? 3.805 -18.125 6.633 1 98.38 29 PHE B O 1
ATOM 1724 N N . LYS B 1 30 ? 2.236 -16.781 5.82 1 98.5 30 LYS B N 1
ATOM 1725 C CA . LYS B 1 30 ? 1.338 -17.891 5.516 1 98.5 30 LYS B CA 1
ATOM 1726 C C . LYS B 1 30 ? 0.7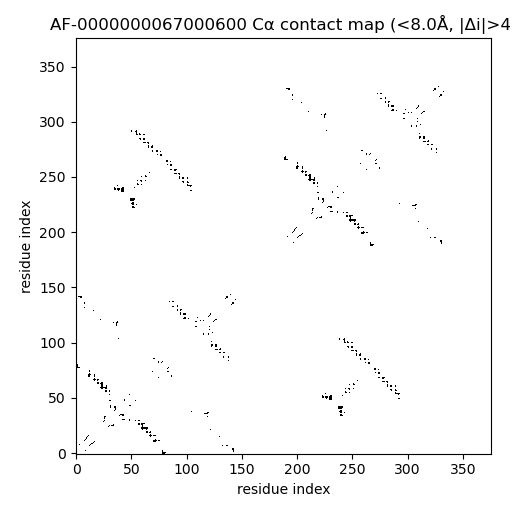47 -17.75 4.113 1 98.5 30 LYS B C 1
ATOM 1728 O O . LYS B 1 30 ? -0.47 -17.828 3.938 1 98.5 30 LYS B O 1
ATOM 1733 N N . PRO B 1 31 ? 1.646 -17.656 3.121 1 98.56 31 PRO B N 1
ATOM 1734 C CA . PRO B 1 31 ? 1.165 -17.359 1.771 1 98.56 31 PRO B CA 1
ATOM 1735 C C . PRO B 1 31 ? 0.264 -18.469 1.209 1 98.56 31 PRO B C 1
ATOM 1737 O O . PRO B 1 31 ? -0.698 -18.172 0.494 1 98.56 31 PRO B O 1
ATOM 1740 N N . SER B 1 32 ? 0.525 -19.75 1.509 1 98.31 32 SER B N 1
ATOM 1741 C CA . SER B 1 32 ? -0.343 -20.828 1.033 1 98.31 32 SER B CA 1
ATOM 1742 C C . SER B 1 32 ? -1.737 -20.719 1.644 1 98.31 32 SER B C 1
ATOM 1744 O O . SER B 1 32 ? -2.74 -20.859 0.941 1 98.31 32 SER B O 1
ATOM 1746 N N . THR B 1 33 ? -1.792 -20.438 2.893 1 98.25 33 THR B N 1
ATOM 1747 C CA . THR B 1 33 ? -3.068 -20.234 3.57 1 98.25 33 THR B CA 1
ATOM 1748 C C . THR B 1 33 ? -3.812 -19.031 2.979 1 98.25 33 THR B C 1
ATOM 1750 O O . THR B 1 33 ? -5.027 -19.094 2.779 1 98.25 33 THR B O 1
ATOM 1753 N N . TYR B 1 34 ? -3.08 -17.969 2.678 1 98.88 34 TYR B N 1
ATOM 1754 C CA . TYR B 1 34 ? -3.666 -16.781 2.078 1 98.88 34 TYR B CA 1
ATOM 1755 C C . TYR B 1 34 ? -4.371 -17.109 0.771 1 98.88 34 TYR B C 1
ATOM 1757 O O . TYR B 1 34 ? -5.523 -16.719 0.56 1 98.88 34 TYR B O 1
ATOM 1765 N N . LEU B 1 35 ? -3.699 -17.891 -0.016 1 98.88 35 LEU B N 1
ATOM 1766 C CA . LEU B 1 35 ? -4.254 -18.266 -1.314 1 98.88 35 LEU B CA 1
ATOM 1767 C C . LEU B 1 35 ? -5.426 -19.219 -1.151 1 98.88 35 LEU B C 1
ATOM 1769 O O . LEU B 1 35 ? -6.449 -19.078 -1.828 1 98.88 35 LEU B O 1
ATOM 1773 N N . GLU B 1 36 ? -5.289 -20.156 -0.293 1 98.69 36 GLU B N 1
ATOM 1774 C CA . GLU B 1 36 ? -6.355 -21.125 -0.057 1 98.69 36 GLU B CA 1
ATOM 1775 C C . GLU B 1 36 ? -7.613 -20.453 0.468 1 98.69 36 GLU B C 1
ATOM 1777 O O . GLU B 1 36 ? -8.719 -20.719 -0.007 1 98.69 36 GLU B O 1
ATOM 1782 N N . ASP B 1 37 ? -7.414 -19.547 1.393 1 98.62 37 ASP B N 1
ATOM 1783 C CA . ASP B 1 37 ? -8.555 -18.859 1.976 1 98.62 37 ASP B CA 1
ATOM 1784 C C . ASP B 1 37 ? -9.18 -17.891 0.972 1 98.62 37 ASP B C 1
ATOM 1786 O O . ASP B 1 37 ? -10.352 -17.531 1.084 1 98.62 37 ASP B O 1
ATOM 1790 N N . THR B 1 38 ? -8.398 -17.406 0.027 1 98.81 38 THR B N 1
ATOM 1791 C CA . THR B 1 38 ? -8.914 -16.516 -1.01 1 98.81 38 THR B CA 1
ATOM 1792 C C . THR B 1 38 ? -9.766 -17.297 -2.014 1 98.81 38 THR B C 1
ATOM 1794 O O . THR B 1 38 ? -10.883 -16.875 -2.336 1 98.81 38 THR B O 1
ATOM 1797 N N . HIS B 1 39 ? -9.25 -18.391 -2.453 1 98.69 39 HIS B N 1
ATOM 1798 C CA . HIS B 1 39 ? -9.938 -19.25 -3.41 1 98.69 39 HIS B CA 1
ATOM 1799 C C . HIS B 1 39 ? -9.328 -20.656 -3.447 1 98.69 39 HIS B C 1
ATOM 1801 O O . HIS B 1 39 ? -8.406 -20.906 -4.227 1 98.69 39 HIS B O 1
ATOM 1807 N N . LEU B 1 40 ? -9.922 -21.547 -2.801 1 97.81 40 LEU B N 1
ATOM 1808 C CA . LEU B 1 40 ? -9.359 -22.875 -2.561 1 97.81 40 LEU B CA 1
ATOM 1809 C C . LEU B 1 40 ? -9.18 -23.641 -3.869 1 97.81 40 LEU B C 1
ATOM 1811 O O . LEU B 1 40 ? -8.117 -24.203 -4.121 1 97.81 40 LEU B O 1
ATOM 1815 N N . PRO B 1 41 ? -10.125 -23.562 -4.82 1 97.38 41 PRO B N 1
ATOM 1816 C CA . PRO B 1 41 ? -10.016 -24.406 -6.016 1 97.38 41 PRO B CA 1
ATOM 1817 C C . PRO B 1 41 ? -8.812 -24.047 -6.883 1 97.38 41 PRO B C 1
ATOM 1819 O O . PRO B 1 41 ? -8.289 -24.906 -7.598 1 97.38 41 PRO B O 1
ATOM 1822 N N . SER B 1 42 ? -8.352 -22.828 -6.824 1 97.75 42 SER B N 1
ATOM 1823 C CA . SER B 1 42 ? -7.285 -22.422 -7.73 1 97.75 42 SER B CA 1
ATOM 1824 C C . SER B 1 42 ? -5.961 -22.266 -6.992 1 97.75 42 SER B C 1
ATOM 1826 O O . SER B 1 42 ? -4.945 -21.906 -7.59 1 97.75 42 SER B O 1
ATOM 1828 N N . ALA B 1 43 ? -5.938 -22.562 -5.703 1 97.81 43 ALA B N 1
ATOM 1829 C CA . ALA B 1 43 ? -4.699 -22.469 -4.934 1 97.81 43 ALA B CA 1
ATOM 1830 C C . ALA B 1 43 ? -3.727 -23.578 -5.312 1 97.81 43 ALA B C 1
ATOM 1832 O O . ALA B 1 43 ? -4.141 -24.641 -5.781 1 97.81 43 ALA B O 1
ATOM 1833 N N . PRO B 1 44 ? -2.275 -23.391 -5.227 1 93 44 PRO B N 1
ATOM 1834 C CA . PRO B 1 44 ? -1.256 -24.328 -5.703 1 93 44 PRO B CA 1
ATOM 1835 C C . PRO B 1 44 ? -1.36 -25.703 -5.047 1 93 44 PRO B C 1
ATOM 1837 O O . PRO B 1 44 ? -0.912 -26.703 -5.617 1 93 44 PRO B O 1
ATOM 1840 N N . GLY B 1 45 ? -1.968 -26.125 -4.203 1 89.94 45 GLY B N 1
ATOM 1841 C CA . GLY B 1 45 ? -2.113 -27.422 -3.564 1 89.94 45 GLY B CA 1
ATOM 1842 C C . GLY B 1 45 ? -0.793 -28.156 -3.379 1 89.94 45 GLY B C 1
ATOM 1843 O O . GLY B 1 45 ? 0.166 -27.578 -2.855 1 89.94 45 GLY B O 1
ATOM 1844 N N . ILE B 1 46 ? -0.604 -29.391 -3.896 1 89.81 46 ILE B N 1
ATOM 1845 C CA . ILE B 1 46 ? 0.517 -30.281 -3.619 1 89.81 46 ILE B CA 1
ATOM 1846 C C . ILE B 1 46 ? 1.731 -29.844 -4.441 1 89.81 46 ILE B C 1
ATOM 1848 O O . ILE B 1 46 ? 2.867 -30.203 -4.109 1 89.81 46 ILE B O 1
ATOM 1852 N N . LEU B 1 47 ? 1.533 -29.078 -5.543 1 87.06 47 LEU B N 1
ATOM 1853 C CA . LEU B 1 47 ? 2.621 -28.641 -6.41 1 87.06 47 LEU B CA 1
ATOM 1854 C C . LEU B 1 47 ? 3.482 -27.594 -5.711 1 87.06 47 LEU B C 1
ATOM 1856 O O . LEU B 1 47 ? 4.609 -27.328 -6.137 1 87.06 47 LEU B O 1
ATOM 1860 N N . GLY B 1 48 ? 2.914 -27 -4.703 1 95.19 48 GLY B N 1
ATOM 1861 C CA . GLY B 1 48 ? 3.682 -26.031 -3.939 1 95.19 48 GLY B CA 1
ATOM 1862 C C . GLY B 1 48 ? 3.482 -24.594 -4.41 1 95.19 48 GLY B C 1
ATOM 1863 O O . GLY B 1 48 ? 2.914 -24.359 -5.48 1 95.19 48 GLY B O 1
ATOM 1864 N N . LEU B 1 49 ? 4.008 -23.688 -3.666 1 98.12 49 LEU B N 1
ATOM 1865 C CA . LEU B 1 49 ? 3.873 -22.25 -3.936 1 98.12 49 LEU B CA 1
ATOM 1866 C C . LEU B 1 49 ? 4.852 -21.812 -5.016 1 98.12 49 LEU B C 1
ATOM 1868 O O . LEU B 1 49 ? 6.066 -21.844 -4.809 1 98.12 49 LEU B O 1
ATOM 1872 N N . PRO B 1 50 ? 4.289 -21.375 -6.199 1 98.44 50 PRO B N 1
ATOM 1873 C CA . PRO B 1 50 ? 5.207 -20.875 -7.227 1 98.44 50 PRO B CA 1
ATOM 1874 C C . PRO B 1 50 ? 6.016 -19.672 -6.758 1 98.44 50 PRO B C 1
ATOM 1876 O O . PRO B 1 50 ? 5.488 -18.797 -6.055 1 98.44 50 PRO B O 1
ATOM 1879 N N . THR B 1 51 ? 7.262 -19.562 -7.168 1 98.69 51 THR B N 1
ATOM 1880 C CA . THR B 1 51 ? 8.172 -18.5 -6.719 1 98.69 51 THR B CA 1
ATOM 1881 C C . THR B 1 51 ? 7.621 -17.125 -7.086 1 98.69 51 THR B C 1
ATOM 1883 O O . THR B 1 51 ? 7.656 -16.203 -6.266 1 98.69 51 THR B O 1
ATOM 1886 N N . SER B 1 52 ? 7.137 -16.938 -8.297 1 98.75 52 SER B N 1
ATOM 1887 C CA . SER B 1 52 ? 6.605 -15.641 -8.719 1 98.75 52 SER B CA 1
ATOM 1888 C C . SER B 1 52 ? 5.445 -15.211 -7.832 1 98.75 52 SER B C 1
ATOM 1890 O O . SER B 1 52 ? 5.383 -14.055 -7.402 1 98.75 52 SER B O 1
ATOM 1892 N N . THR B 1 53 ? 4.602 -16.156 -7.527 1 98.88 53 THR B N 1
ATOM 1893 C CA . THR B 1 53 ? 3.461 -15.867 -6.668 1 98.88 53 THR B CA 1
ATOM 1894 C C . THR B 1 53 ? 3.918 -15.57 -5.242 1 98.88 53 THR B C 1
ATOM 1896 O O . THR B 1 53 ? 3.365 -14.695 -4.574 1 98.88 53 THR B O 1
ATOM 1899 N N . HIS B 1 54 ? 4.887 -16.266 -4.801 1 98.88 54 HIS B N 1
ATOM 1900 C CA . HIS B 1 54 ? 5.441 -16.047 -3.473 1 98.88 54 HIS B CA 1
ATOM 1901 C C . HIS B 1 54 ? 5.98 -14.625 -3.334 1 98.88 54 HIS B C 1
ATOM 1903 O O . HIS B 1 54 ? 5.719 -13.953 -2.336 1 98.88 54 HIS B O 1
ATOM 1909 N N . VAL B 1 55 ? 6.672 -14.188 -4.266 1 98.94 55 VAL B N 1
ATOM 1910 C CA . VAL B 1 55 ? 7.219 -12.828 -4.262 1 98.94 55 VAL B CA 1
ATOM 1911 C C . VAL B 1 55 ? 6.082 -11.812 -4.227 1 98.94 55 VAL B C 1
ATOM 1913 O O . VAL B 1 55 ? 6.129 -10.844 -3.461 1 98.94 55 VAL B O 1
ATOM 1916 N N . VAL B 1 56 ? 5.051 -12.047 -4.988 1 98.94 56 VAL B N 1
ATOM 1917 C CA . VAL B 1 56 ? 3.912 -11.133 -5.059 1 98.94 56 VAL B CA 1
ATOM 1918 C C . VAL B 1 56 ? 3.23 -11.055 -3.693 1 98.94 56 VAL B C 1
ATOM 1920 O O . VAL B 1 56 ? 2.873 -9.961 -3.236 1 98.94 56 VAL B O 1
ATOM 1923 N N . LEU B 1 57 ? 3.117 -12.18 -3.084 1 98.94 57 LEU B N 1
ATOM 1924 C CA . LEU B 1 57 ? 2.479 -12.188 -1.771 1 98.94 57 LEU B CA 1
ATOM 1925 C C . LEU B 1 57 ? 3.336 -11.461 -0.744 1 98.94 57 LEU B C 1
ATOM 1927 O O . LEU B 1 57 ? 2.812 -10.742 0.109 1 98.94 57 LEU B O 1
ATOM 1931 N N . ARG B 1 58 ? 4.59 -11.617 -0.808 1 98.94 58 ARG B N 1
ATOM 1932 C CA . ARG B 1 58 ? 5.488 -10.883 0.078 1 98.94 58 ARG B CA 1
ATOM 1933 C C . ARG B 1 58 ? 5.414 -9.383 -0.191 1 98.94 58 ARG B C 1
ATOM 1935 O O . ARG B 1 58 ? 5.445 -8.578 0.742 1 98.94 58 ARG B O 1
ATOM 1942 N N . GLN B 1 59 ? 5.316 -8.992 -1.439 1 98.94 59 GLN B N 1
ATOM 1943 C CA . GLN B 1 59 ? 5.156 -7.586 -1.793 1 98.94 59 GLN B CA 1
ATOM 1944 C C . GLN B 1 59 ? 3.84 -7.031 -1.261 1 98.94 59 GLN B C 1
ATOM 1946 O O . GLN B 1 59 ? 3.791 -5.902 -0.761 1 98.94 59 GLN B O 1
ATOM 1951 N N . LEU B 1 60 ? 2.832 -7.836 -1.38 1 98.94 60 LEU B N 1
ATOM 1952 C CA . LEU B 1 60 ? 1.538 -7.438 -0.835 1 98.94 60 LEU B CA 1
ATOM 1953 C C . LEU B 1 60 ? 1.618 -7.25 0.676 1 98.94 60 LEU B C 1
ATOM 1955 O O . LEU B 1 60 ? 1.166 -6.234 1.204 1 98.94 60 LEU B O 1
ATOM 1959 N N . GLY B 1 61 ? 2.203 -8.219 1.353 1 98.94 61 GLY B N 1
ATOM 1960 C CA . GLY B 1 61 ? 2.391 -8.094 2.789 1 98.94 61 GLY B CA 1
ATOM 1961 C C . GLY B 1 61 ? 3.178 -6.855 3.18 1 98.94 61 GLY B C 1
ATOM 1962 O O . GLY B 1 61 ? 2.855 -6.195 4.168 1 98.94 61 GLY B O 1
ATOM 1963 N N . ASN B 1 62 ? 4.18 -6.57 2.441 1 98.94 62 ASN B N 1
ATOM 1964 C CA . ASN B 1 62 ? 4.988 -5.375 2.664 1 98.94 62 ASN B CA 1
ATOM 1965 C C . ASN B 1 62 ? 4.152 -4.102 2.545 1 98.94 62 ASN B C 1
ATOM 1967 O O . ASN B 1 62 ? 4.285 -3.188 3.359 1 98.94 62 ASN B O 1
ATOM 1971 N N . LEU B 1 63 ? 3.309 -4.047 1.569 1 98.88 63 LEU B N 1
ATOM 1972 C CA . LEU B 1 63 ? 2.51 -2.844 1.364 1 98.88 63 LEU B CA 1
ATOM 1973 C C . LEU B 1 63 ? 1.397 -2.746 2.402 1 98.88 63 LEU B C 1
ATOM 1975 O O . LEU B 1 63 ? 1.015 -1.646 2.807 1 98.88 63 LEU B O 1
ATOM 1979 N N . TYR B 1 64 ? 0.893 -3.916 2.895 1 98.88 64 TYR B N 1
ATOM 1980 C CA . TYR B 1 64 ? -0.004 -3.883 4.043 1 98.88 64 TYR B CA 1
ATOM 1981 C C . TYR B 1 64 ? 0.689 -3.279 5.262 1 98.88 64 TYR B C 1
ATOM 1983 O O . TYR B 1 64 ? 0.097 -2.477 5.984 1 98.88 64 TYR B O 1
ATOM 1991 N N . LEU B 1 65 ? 1.87 -3.684 5.492 1 98.88 65 LEU B N 1
ATOM 1992 C CA . LEU B 1 65 ? 2.637 -3.117 6.598 1 98.88 65 LEU B CA 1
ATOM 1993 C C . LEU B 1 65 ? 2.838 -1.618 6.41 1 98.88 65 LEU B C 1
ATOM 1995 O O . LEU B 1 65 ? 2.641 -0.839 7.344 1 98.88 65 LEU B O 1
ATOM 1999 N N . ALA B 1 66 ? 3.223 -1.196 5.211 1 98.75 66 ALA B N 1
ATOM 2000 C CA . ALA B 1 66 ? 3.418 0.22 4.914 1 98.75 66 ALA B CA 1
ATOM 2001 C C . ALA B 1 66 ? 2.135 1.012 5.145 1 98.75 66 ALA B C 1
ATOM 2003 O O . ALA B 1 66 ? 2.166 2.109 5.707 1 98.75 66 ALA B O 1
ATOM 2004 N N . PHE B 1 67 ? 1.076 0.448 4.648 1 98.56 67 PHE B N 1
ATOM 2005 C CA . PHE B 1 67 ? -0.245 1.032 4.852 1 98.56 67 PHE B CA 1
ATOM 2006 C C . PHE B 1 67 ? -0.532 1.227 6.336 1 98.56 67 PHE B C 1
ATOM 2008 O O . PHE B 1 67 ? -0.897 2.322 6.762 1 98.56 67 PHE B O 1
ATOM 2015 N N . ALA B 1 68 ? -0.343 0.2 7.117 1 98.81 68 ALA B N 1
ATOM 2016 C CA . ALA B 1 68 ? -0.605 0.237 8.555 1 98.81 68 ALA B CA 1
ATOM 2017 C C . ALA B 1 68 ? 0.266 1.282 9.242 1 98.81 68 ALA B C 1
ATOM 2019 O O . ALA B 1 68 ? -0.229 2.086 10.039 1 98.81 68 ALA B O 1
ATOM 2020 N N . LEU B 1 69 ? 1.514 1.328 8.961 1 98.56 69 LEU B N 1
ATOM 2021 C CA . LEU B 1 69 ? 2.457 2.25 9.586 1 98.56 69 LEU B CA 1
ATOM 2022 C C . LEU B 1 69 ? 2.127 3.693 9.227 1 98.56 69 LEU B C 1
ATOM 2024 O O . LEU B 1 69 ? 2.049 4.555 10.102 1 98.56 69 LEU B O 1
ATOM 2028 N N . ASN B 1 70 ? 1.908 3.896 7.949 1 98.31 70 ASN B N 1
ATOM 2029 C CA . ASN B 1 70 ? 1.665 5.262 7.5 1 98.31 70 ASN B CA 1
ATOM 2030 C C . ASN B 1 70 ? 0.354 5.809 8.055 1 98.31 70 ASN B C 1
ATOM 2032 O O . ASN B 1 70 ? 0.287 6.969 8.477 1 98.31 70 ASN B O 1
ATOM 2036 N N . GLU B 1 71 ? -0.64 4.953 8.039 1 98.75 71 GLU B N 1
ATOM 2037 C CA . GLU B 1 71 ? -1.893 5.422 8.625 1 98.75 71 GLU B CA 1
ATOM 2038 C C . GLU B 1 71 ? -1.72 5.754 10.102 1 98.75 71 GLU B C 1
ATOM 2040 O O . GLU B 1 71 ? -2.115 6.828 10.555 1 98.75 71 GLU B O 1
ATOM 2045 N N . ALA B 1 72 ? -1.067 4.961 10.836 1 98.69 72 ALA B N 1
ATOM 2046 C CA . ALA B 1 72 ? -0.908 5.133 12.273 1 98.69 72 ALA B CA 1
ATOM 2047 C C . ALA B 1 72 ? -0.015 6.328 12.586 1 98.69 72 ALA B C 1
ATOM 2049 O O . ALA B 1 72 ? -0.353 7.156 13.438 1 98.69 72 ALA B O 1
ATOM 2050 N N . PHE B 1 73 ? 1.011 6.516 11.883 1 98.75 73 PHE B N 1
ATOM 2051 C CA . PHE B 1 73 ? 2.027 7.461 12.328 1 98.75 73 PHE B CA 1
ATOM 2052 C C . PHE B 1 73 ? 1.825 8.82 11.672 1 98.75 73 PHE B C 1
ATOM 2054 O O . PHE B 1 73 ? 2.096 9.859 12.289 1 98.75 73 PHE B O 1
ATOM 2061 N N . VAL B 1 74 ? 1.379 8.883 10.445 1 98.81 74 VAL B N 1
ATOM 2062 C CA . VAL B 1 74 ? 1.148 10.164 9.797 1 98.81 74 VAL B CA 1
ATOM 2063 C C . VAL B 1 74 ? -0.013 10.891 10.477 1 98.81 74 VAL B C 1
ATOM 2065 O O . VAL B 1 74 ? 0.073 12.086 10.758 1 98.81 74 VAL B O 1
ATOM 2068 N N . LEU B 1 75 ? -1.064 10.164 10.781 1 98.69 75 LEU B N 1
ATOM 2069 C CA . LEU B 1 75 ? -2.221 10.789 11.414 1 98.69 75 LEU B CA 1
ATOM 2070 C C . LEU B 1 75 ? -1.897 11.227 12.836 1 98.69 75 LEU B C 1
ATOM 2072 O O . LEU B 1 75 ? -2.455 12.203 13.336 1 98.69 75 LEU B O 1
ATOM 2076 N N . ARG B 1 76 ? -0.95 10.578 13.477 1 98.38 76 ARG B N 1
ATOM 2077 C CA . ARG B 1 76 ? -0.528 10.977 14.812 1 98.38 76 ARG B CA 1
ATOM 2078 C C . ARG B 1 76 ? 0.399 12.188 14.758 1 98.38 76 ARG B C 1
ATOM 2080 O O . ARG B 1 76 ? 0.596 12.875 15.766 1 98.38 76 ARG B O 1
ATOM 2087 N N . ALA B 1 77 ? 0.962 12.43 13.648 1 98.25 77 ALA B N 1
ATOM 2088 C CA . ALA B 1 77 ? 1.968 13.484 13.531 1 98.25 77 ALA B CA 1
ATOM 2089 C C . ALA B 1 77 ? 1.314 14.859 13.477 1 98.25 77 ALA B C 1
ATOM 2091 O O . ALA B 1 77 ? 1.985 15.883 13.648 1 98.25 77 ALA B O 1
ATOM 2092 N N . THR B 1 78 ? -0.036 14.945 13.242 1 97.75 78 THR B N 1
ATOM 2093 C CA . THR B 1 78 ? -0.69 16.234 13.102 1 97.75 78 THR B CA 1
ATOM 2094 C C . THR B 1 78 ? -2.197 16.109 13.305 1 97.75 78 THR B C 1
ATOM 2096 O O . THR B 1 78 ? -2.764 15.031 13.117 1 97.75 78 THR B O 1
ATOM 2099 N N . ASN B 1 79 ? -2.82 17.234 13.656 1 96.38 79 ASN B N 1
ATOM 2100 C CA . ASN B 1 79 ? -4.273 17.328 13.664 1 96.38 79 ASN B CA 1
ATOM 2101 C C . ASN B 1 79 ? -4.785 18.219 12.539 1 96.38 79 ASN B C 1
ATOM 2103 O O . ASN B 1 79 ? -5.949 18.625 12.539 1 96.38 79 ASN B O 1
ATOM 2107 N N . ASP B 1 80 ? -3.848 18.531 11.602 1 97 80 ASP B N 1
ATOM 2108 C CA . ASP B 1 80 ? -4.254 19.312 10.438 1 97 80 ASP B CA 1
ATOM 2109 C C . ASP B 1 80 ? -5.242 18.531 9.57 1 97 80 ASP B C 1
ATOM 2111 O O . ASP B 1 80 ? -4.91 17.453 9.047 1 97 80 ASP B O 1
ATOM 2115 N N . LEU B 1 81 ? -6.473 19.094 9.336 1 97.44 81 LEU B N 1
ATOM 2116 C CA . LEU B 1 81 ? -7.535 18.375 8.633 1 97.44 81 LEU B CA 1
ATOM 2117 C C . LEU B 1 81 ? -7.195 18.219 7.156 1 97.44 81 LEU B C 1
ATOM 2119 O O . LEU B 1 81 ? -7.648 17.266 6.508 1 97.44 81 LEU B O 1
ATOM 2123 N N . LYS B 1 82 ? -6.426 19.125 6.648 1 98 82 LYS B N 1
ATOM 2124 C CA . LYS B 1 82 ? -6.027 18.969 5.254 1 98 82 LYS B CA 1
ATOM 2125 C C . LYS B 1 82 ? -5.219 17.688 5.055 1 98 82 LYS B C 1
ATOM 2127 O O . LYS B 1 82 ? -5.406 16.969 4.066 1 98 82 LYS B O 1
ATOM 2132 N N . VAL B 1 83 ? -4.301 17.375 5.996 1 98.62 83 VAL B N 1
ATOM 2133 C CA . VAL B 1 83 ? -3.475 16.172 5.93 1 98.62 83 VAL B CA 1
ATOM 2134 C C . VAL B 1 83 ? -4.344 14.945 6.148 1 98.62 83 VAL B C 1
ATOM 2136 O O . VAL B 1 83 ? -4.273 13.984 5.383 1 98.62 83 VAL B O 1
ATOM 2139 N N . TRP B 1 84 ? -5.145 14.984 7.199 1 98.69 84 TRP B N 1
ATOM 2140 C CA . TRP B 1 84 ? -6.023 13.859 7.496 1 98.69 84 TRP B CA 1
ATOM 2141 C C . TRP B 1 84 ? -6.922 13.547 6.309 1 98.69 84 TRP B C 1
ATOM 2143 O O . TRP B 1 84 ? -7.039 12.383 5.902 1 98.69 84 TRP B O 1
ATOM 2153 N N . ARG B 1 85 ? -7.539 14.539 5.719 1 98.69 85 ARG B N 1
ATOM 2154 C CA . ARG B 1 85 ? -8.461 14.336 4.609 1 98.69 85 ARG B CA 1
ATOM 2155 C C . ARG B 1 85 ? -7.73 13.82 3.375 1 98.69 85 ARG B C 1
ATOM 2157 O O . ARG B 1 85 ? -8.258 12.984 2.641 1 98.69 85 ARG B O 1
ATOM 2164 N N . SER B 1 86 ? -6.547 14.328 3.133 1 98.75 86 SER B N 1
ATOM 2165 C CA . SER B 1 86 ? -5.766 13.836 2.004 1 98.75 86 SER B CA 1
ATOM 2166 C C . SER B 1 86 ? -5.449 12.352 2.146 1 98.75 86 SER B C 1
ATOM 2168 O O . SER B 1 86 ? -5.641 11.578 1.207 1 98.75 86 SER B O 1
ATOM 2170 N N . LEU B 1 87 ? -4.969 11.969 3.303 1 98.88 87 LEU B N 1
ATOM 2171 C CA . LEU B 1 87 ? -4.617 10.57 3.531 1 98.88 87 LEU B CA 1
ATOM 2172 C C . LEU B 1 87 ? -5.852 9.688 3.459 1 98.88 87 LEU B C 1
ATOM 2174 O O . LEU B 1 87 ? -5.844 8.656 2.777 1 98.88 87 LEU B O 1
ATOM 2178 N N . LEU B 1 88 ? -6.914 10.141 4.105 1 98.88 88 LEU B N 1
ATOM 2179 C CA . LEU B 1 88 ? -8.102 9.297 4.223 1 98.88 88 LEU B CA 1
ATOM 2180 C C . LEU B 1 88 ? -8.852 9.227 2.896 1 98.88 88 LEU B C 1
ATOM 2182 O O . LEU B 1 88 ? -9.508 8.227 2.6 1 98.88 88 LEU B O 1
ATOM 2186 N N . LEU B 1 89 ? -8.789 10.266 2.086 1 98.88 89 LEU B N 1
ATOM 2187 C CA . LEU B 1 89 ? -9.352 10.172 0.742 1 98.88 89 LEU B CA 1
ATOM 2188 C C . LEU B 1 89 ? -8.609 9.125 -0.083 1 98.88 89 LEU B C 1
ATOM 2190 O O . LEU B 1 89 ? -9.234 8.328 -0.79 1 98.88 89 LEU B O 1
ATOM 2194 N N . GLY B 1 90 ? -7.273 9.156 -0.046 1 98.81 90 GLY B N 1
ATOM 2195 C CA . GLY B 1 90 ? -6.508 8.117 -0.715 1 98.81 90 GLY B CA 1
ATOM 2196 C C . GLY B 1 90 ? -6.879 6.719 -0.264 1 98.81 90 GLY B C 1
ATOM 2197 O O . GLY B 1 90 ? -7 5.809 -1.087 1 98.81 90 GLY B O 1
ATOM 2198 N N . LEU B 1 91 ? -7.133 6.562 0.982 1 98.88 91 LEU B N 1
ATOM 2199 C CA . LEU B 1 91 ? -7.484 5.254 1.518 1 98.88 91 LEU B CA 1
ATOM 2200 C C . LEU B 1 91 ? -8.922 4.883 1.151 1 98.88 91 LEU B C 1
ATOM 2202 O O . LEU B 1 91 ? -9.234 3.701 0.991 1 98.88 91 LEU B O 1
ATOM 2206 N N . LEU B 1 92 ? -9.789 5.883 1.027 1 98.94 92 LEU B N 1
ATOM 2207 C CA . LEU B 1 92 ? -11.141 5.586 0.561 1 98.94 92 LEU B CA 1
ATOM 2208 C C . LEU B 1 92 ? -11.117 5.047 -0.867 1 98.94 92 LEU B C 1
ATOM 2210 O O . LEU B 1 92 ? -11.812 4.082 -1.183 1 98.94 92 LEU B O 1
ATOM 2214 N N . ILE B 1 93 ? -10.312 5.617 -1.717 1 98.94 93 ILE B N 1
ATOM 2215 C CA . ILE B 1 93 ? -10.117 5.105 -3.07 1 98.94 93 ILE B CA 1
ATOM 2216 C C . ILE B 1 93 ? -9.594 3.674 -3.01 1 98.94 93 ILE B C 1
ATOM 2218 O O . ILE B 1 93 ? -10.07 2.801 -3.734 1 98.94 93 ILE B O 1
ATOM 2222 N N . ALA B 1 94 ? -8.703 3.418 -2.117 1 98.88 94 ALA B N 1
ATOM 2223 C CA . ALA B 1 94 ? -8.141 2.084 -1.945 1 98.88 94 ALA B CA 1
ATOM 2224 C C . ALA B 1 94 ? -9.188 1.1 -1.444 1 98.88 94 ALA B C 1
ATOM 2226 O O . ALA B 1 94 ? -9.156 -0.083 -1.79 1 98.88 94 ALA B O 1
ATOM 2227 N N . ASP B 1 95 ? -10.117 1.583 -0.578 1 98.94 95 ASP B N 1
ATOM 2228 C CA . ASP B 1 95 ? -11.203 0.716 -0.135 1 98.94 95 ASP B CA 1
ATOM 2229 C C . ASP B 1 95 ? -12.008 0.195 -1.322 1 98.94 95 ASP B C 1
ATOM 2231 O O . ASP B 1 95 ? -12.234 -1.011 -1.445 1 98.94 95 ASP B O 1
ATOM 2235 N N . PHE B 1 96 ? -12.398 1.05 -2.209 1 98.88 96 PHE B N 1
ATOM 2236 C CA . PHE B 1 96 ? -13.164 0.64 -3.377 1 98.88 96 PHE B CA 1
ATOM 2237 C C . PHE B 1 96 ? -12.312 -0.21 -4.312 1 98.88 96 PHE B C 1
ATOM 2239 O O . PHE B 1 96 ? -12.812 -1.165 -4.914 1 98.88 96 PHE B O 1
ATOM 2246 N N . GLY B 1 97 ? -11.07 0.168 -4.426 1 98.88 97 GLY B N 1
ATOM 2247 C CA . GLY B 1 97 ? -10.164 -0.667 -5.195 1 98.88 97 GLY B CA 1
ATOM 2248 C C . GLY B 1 97 ? -10.008 -2.062 -4.621 1 98.88 97 GLY B C 1
ATOM 2249 O O . GLY B 1 97 ? -9.906 -3.037 -5.367 1 98.88 97 GLY B O 1
ATOM 2250 N N . HIS B 1 98 ? -9.945 -2.172 -3.33 1 98.94 98 HIS B N 1
ATOM 2251 C CA . HIS B 1 98 ? -9.805 -3.469 -2.678 1 98.94 98 HIS B CA 1
ATOM 2252 C C . HIS B 1 98 ? -11.039 -4.336 -2.918 1 98.94 98 HIS B C 1
ATOM 2254 O O . HIS B 1 98 ? -10.914 -5.523 -3.227 1 98.94 98 HIS B O 1
ATOM 2260 N N . LEU B 1 99 ? -12.18 -3.732 -2.795 1 98.88 99 LEU B N 1
ATOM 2261 C CA . LEU B 1 99 ? -13.398 -4.461 -3.113 1 98.88 99 LEU B CA 1
ATOM 2262 C C . LEU B 1 99 ? -13.406 -4.91 -4.57 1 98.88 99 LEU B C 1
ATOM 2264 O O . LEU B 1 99 ? -13.734 -6.059 -4.871 1 98.88 99 LEU B O 1
ATOM 2268 N N . TYR B 1 100 ? -12.984 -4.066 -5.445 1 98.81 100 TYR B N 1
ATOM 2269 C CA . TYR B 1 100 ? -12.938 -4.402 -6.863 1 98.81 100 TYR B CA 1
ATOM 2270 C C . TYR B 1 100 ? -11.906 -5.488 -7.133 1 98.81 100 TYR B C 1
ATOM 2272 O O . TYR B 1 100 ? -12.07 -6.297 -8.047 1 98.81 100 TYR B O 1
ATOM 2280 N N . SER B 1 101 ? -10.891 -5.551 -6.375 1 98.88 101 SER B N 1
ATOM 2281 C CA . SER B 1 101 ? -9.867 -6.578 -6.527 1 98.88 101 SER B CA 1
ATOM 2282 C C . SER B 1 101 ? -10.445 -7.973 -6.336 1 98.88 101 SER B C 1
ATOM 2284 O O . SER B 1 101 ? -9.938 -8.953 -6.887 1 98.88 101 SER B O 1
ATOM 2286 N N . CYS B 1 102 ? -11.555 -8.078 -5.664 1 98.88 102 CYS B N 1
ATOM 2287 C CA . CYS B 1 102 ? -12.156 -9.359 -5.328 1 98.88 102 CYS B CA 1
ATOM 2288 C C . CYS B 1 102 ? -13.164 -9.789 -6.387 1 98.88 102 CYS B C 1
ATOM 2290 O O . CYS B 1 102 ? -13.742 -10.875 -6.301 1 98.88 102 CYS B O 1
ATOM 2292 N N . TYR B 1 103 ? -13.312 -9.055 -7.418 1 98.81 103 TYR B N 1
ATOM 2293 C CA . TYR B 1 103 ? -14.336 -9.281 -8.43 1 98.81 103 TYR B CA 1
ATOM 2294 C C . TYR B 1 103 ? -14.203 -10.68 -9.031 1 98.81 103 TYR B C 1
ATOM 2296 O O . TYR B 1 103 ? -15.203 -11.352 -9.289 1 98.81 103 TYR B O 1
ATOM 2304 N N . PRO B 1 104 ? -13.016 -11.242 -9.25 1 98.75 104 PRO B N 1
ATOM 2305 C CA . PRO B 1 104 ? -12.875 -12.57 -9.844 1 98.75 104 PRO B CA 1
ATOM 2306 C C . PRO B 1 104 ? -13.492 -13.672 -8.984 1 98.75 104 PRO B C 1
ATOM 2308 O O . PRO B 1 104 ? -13.695 -14.797 -9.461 1 98.75 104 PRO B O 1
ATOM 2311 N N . LEU B 1 105 ? -13.773 -13.352 -7.75 1 98.75 105 LEU B N 1
ATOM 2312 C CA . LEU B 1 105 ? -14.336 -14.359 -6.852 1 98.75 105 LEU B CA 1
ATOM 2313 C C . LEU B 1 105 ? -15.844 -14.477 -7.051 1 98.75 105 LEU B C 1
ATOM 2315 O O . LEU B 1 105 ? -16.469 -15.422 -6.559 1 98.75 105 LEU B O 1
ATOM 2319 N N . GLY B 1 106 ? -16.422 -13.461 -7.734 1 98.56 106 GLY B N 1
ATOM 2320 C CA . GLY B 1 106 ? -17.859 -13.477 -7.988 1 98.56 106 GLY B CA 1
ATOM 2321 C C . GLY B 1 106 ? -18.625 -12.477 -7.145 1 98.56 106 GLY B C 1
ATOM 2322 O O . GLY B 1 106 ? -18.281 -12.258 -5.98 1 98.56 106 GLY B O 1
ATOM 2323 N N . VAL B 1 107 ? -19.656 -11.984 -7.648 1 98.38 107 VAL B N 1
ATOM 2324 C CA . VAL B 1 107 ? -20.422 -10.898 -7.043 1 98.38 107 VAL B CA 1
ATOM 2325 C C . VAL B 1 107 ? -21.109 -11.391 -5.77 1 98.38 107 VAL B C 1
ATOM 2327 O O . VAL B 1 107 ? -21.219 -10.641 -4.797 1 98.38 107 VAL B O 1
ATOM 2330 N N . LYS B 1 108 ? -21.422 -12.617 -5.723 1 98.12 108 LYS B N 1
ATOM 2331 C CA . LYS B 1 108 ? -22.125 -13.164 -4.562 1 98.12 108 LYS B CA 1
ATOM 2332 C C . LYS B 1 108 ? -21.266 -13.102 -3.312 1 98.12 108 LYS B C 1
ATOM 2334 O O . LYS B 1 108 ? -21.766 -12.984 -2.197 1 98.12 108 LYS B O 1
ATOM 2339 N N . THR B 1 109 ? -20 -13.0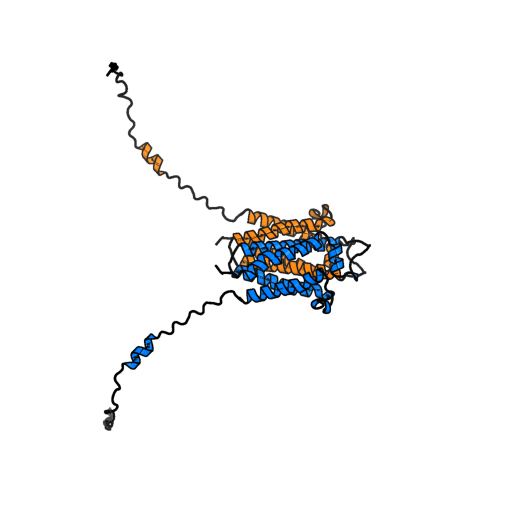7 -3.471 1 98.38 109 THR B N 1
ATOM 2340 C CA . THR B 1 109 ? -19.094 -13.102 -2.33 1 98.38 109 THR B CA 1
ATOM 2341 C C . THR B 1 109 ? -19.141 -11.789 -1.56 1 98.38 109 THR B C 1
ATOM 2343 O O . THR B 1 109 ? -18.734 -11.727 -0.396 1 98.38 109 THR B O 1
ATOM 2346 N N . TYR B 1 110 ? -19.656 -10.789 -2.139 1 98.69 110 TYR B N 1
ATOM 2347 C CA . TYR B 1 110 ? -19.672 -9.469 -1.509 1 98.69 110 TYR B CA 1
ATOM 2348 C C . TYR B 1 110 ? -20.703 -9.406 -0.391 1 98.69 110 TYR B C 1
ATOM 2350 O O . TYR B 1 110 ? -20.641 -8.531 0.473 1 98.69 110 TYR B O 1
ATOM 2358 N N . TYR B 1 111 ? -21.656 -10.367 -0.421 1 97.81 111 TYR B N 1
ATOM 2359 C CA . TYR B 1 111 ? -22.734 -10.242 0.555 1 97.81 111 TYR B CA 1
ATOM 2360 C C . TYR B 1 111 ? -23.078 -11.594 1.166 1 97.81 111 TYR B C 1
ATOM 2362 O O . TYR B 1 111 ? -24.125 -11.75 1.801 1 97.81 111 TYR B O 1
ATOM 2370 N N . ASP B 1 112 ? -22.281 -12.555 0.965 1 97.56 112 ASP B N 1
ATOM 2371 C CA . ASP B 1 112 ? -22.516 -13.898 1.49 1 97.56 112 ASP B CA 1
ATOM 2372 C C . ASP B 1 112 ? -22 -14.023 2.926 1 97.56 112 ASP B C 1
ATOM 2374 O O . ASP B 1 112 ? -21.219 -14.914 3.234 1 97.56 112 ASP B O 1
ATOM 2378 N N . LEU B 1 113 ? -22.516 -13.297 3.867 1 96.25 113 LEU B N 1
ATOM 2379 C CA . LEU B 1 113 ? -22 -13.102 5.223 1 96.25 113 LEU B CA 1
ATOM 2380 C C . LEU B 1 113 ? -21.969 -14.43 5.977 1 96.25 113 LEU B C 1
ATOM 2382 O O . LEU B 1 113 ? -21.031 -14.688 6.738 1 96.25 113 LEU B O 1
ATOM 2386 N N . VAL B 1 114 ? -22.875 -15.305 5.734 1 96.38 114 VAL B N 1
ATOM 2387 C CA . VAL B 1 114 ? -23.047 -16.547 6.492 1 96.38 114 VAL B CA 1
ATOM 2388 C C . VAL B 1 114 ? -21.922 -17.516 6.145 1 96.38 114 VAL B C 1
ATOM 2390 O O . VAL B 1 114 ? -21.438 -18.25 7.012 1 96.38 114 VAL B O 1
ATOM 2393 N N . ASN B 1 115 ? -21.484 -17.453 4.93 1 97.19 115 ASN B N 1
ATOM 2394 C CA . ASN B 1 115 ? -20.5 -18.438 4.469 1 97.19 115 ASN B CA 1
ATOM 2395 C C . ASN B 1 115 ? -19.094 -17.812 4.367 1 97.19 115 ASN B C 1
ATOM 2397 O O . ASN B 1 115 ? -18.172 -18.453 3.854 1 97.19 115 ASN B O 1
ATOM 2401 N N . TRP B 1 116 ? -18.953 -16.625 4.863 1 98 116 TRP B N 1
ATOM 2402 C CA . TRP B 1 116 ? -17.641 -15.992 4.84 1 98 116 TRP B CA 1
ATOM 2403 C C . TRP B 1 116 ? -16.656 -16.734 5.746 1 98 116 TRP B C 1
ATOM 2405 O O . TRP B 1 116 ? -17.016 -17.125 6.859 1 98 116 TRP B O 1
ATOM 2415 N N . ASN B 1 117 ? -15.477 -16.938 5.223 1 97.94 117 ASN B N 1
ATOM 2416 C CA . ASN B 1 117 ? -14.359 -17.312 6.078 1 97.94 117 ASN B CA 1
ATOM 2417 C C . ASN B 1 117 ? -13.609 -16.078 6.586 1 97.94 117 ASN B C 1
ATOM 2419 O O . ASN B 1 117 ? -14.039 -14.945 6.359 1 97.94 117 ASN B O 1
ATOM 2423 N N . ALA B 1 118 ? -12.484 -16.25 7.285 1 96.5 118 ALA B N 1
ATOM 2424 C CA . ALA B 1 118 ? -11.742 -15.148 7.883 1 96.5 118 ALA B CA 1
ATOM 2425 C C . ALA B 1 118 ? -11.242 -14.18 6.812 1 96.5 118 ALA B C 1
ATOM 2427 O O . ALA B 1 118 ? -11.281 -12.961 7.004 1 96.5 118 ALA B O 1
ATOM 2428 N N . MET B 1 119 ? -10.789 -14.695 5.703 1 98.44 119 MET B N 1
ATOM 2429 C CA . MET B 1 119 ? -10.328 -13.852 4.602 1 98.44 119 MET B CA 1
ATOM 2430 C C . MET B 1 119 ? -11.461 -12.984 4.07 1 98.44 119 MET B C 1
ATOM 2432 O O . MET B 1 119 ? -11.258 -11.797 3.795 1 98.44 119 MET B O 1
ATOM 2436 N N . ALA B 1 120 ? -12.586 -13.562 3.945 1 98.38 120 ALA B N 1
ATOM 2437 C CA . ALA B 1 120 ? -13.734 -12.82 3.441 1 98.38 120 ALA B CA 1
ATOM 2438 C C . ALA B 1 120 ? -14.164 -11.734 4.43 1 98.38 120 ALA B C 1
ATOM 2440 O O . ALA B 1 120 ? -14.531 -10.633 4.027 1 98.38 120 ALA B O 1
ATOM 2441 N N . TYR B 1 121 ? -14.141 -12.039 5.664 1 98 121 TYR B N 1
ATOM 2442 C CA . TYR B 1 121 ? -14.438 -11.008 6.648 1 98 121 TYR B CA 1
ATOM 2443 C C . TYR B 1 121 ? -13.477 -9.836 6.516 1 98 121 TYR B C 1
ATOM 2445 O O . TYR B 1 121 ? -13.875 -8.672 6.641 1 98 121 TYR B O 1
ATOM 2453 N N . GLY B 1 122 ? -12.242 -10.102 6.258 1 98.06 122 GLY B N 1
ATOM 2454 C CA . GLY B 1 122 ? -11.25 -9.055 6.043 1 98.06 122 GLY B CA 1
ATOM 2455 C C . GLY B 1 122 ? -11.445 -8.312 4.734 1 98.06 122 GLY B C 1
ATOM 2456 O O . GLY B 1 122 ? -11.43 -7.082 4.707 1 98.06 122 GLY B O 1
ATOM 2457 N N . ASN B 1 123 ? -11.719 -9.047 3.689 1 98.75 123 ASN B N 1
ATOM 2458 C CA . ASN B 1 123 ? -11.812 -8.492 2.342 1 98.75 123 ASN B CA 1
ATOM 2459 C C . ASN B 1 123 ? -13.062 -7.637 2.17 1 98.75 123 ASN B C 1
ATOM 2461 O O . ASN B 1 123 ? -13.078 -6.715 1.353 1 98.75 123 ASN B O 1
ATOM 2465 N N . TYR B 1 124 ? -14.086 -7.977 2.904 1 98.75 124 TYR B N 1
ATOM 2466 C CA . TYR B 1 124 ? -15.352 -7.301 2.641 1 98.75 124 TYR B CA 1
ATOM 2467 C C . TYR B 1 124 ? -15.82 -6.52 3.863 1 98.75 124 TYR B C 1
ATOM 2469 O O . TYR B 1 124 ? -15.766 -5.289 3.877 1 98.75 124 TYR B O 1
ATOM 2477 N N . LEU B 1 125 ? -16.062 -7.246 4.977 1 98.38 125 LEU B N 1
ATOM 2478 C CA . LEU B 1 125 ? -16.672 -6.574 6.117 1 98.38 125 LEU B CA 1
ATOM 2479 C C . LEU B 1 125 ? -15.758 -5.48 6.66 1 98.38 125 LEU B C 1
ATOM 2481 O O . LEU B 1 125 ? -16.203 -4.355 6.902 1 98.38 125 LEU B O 1
ATOM 2485 N N . PHE B 1 126 ? -14.578 -5.797 6.891 1 98.5 126 PHE B N 1
ATOM 2486 C CA . PHE B 1 126 ? -13.656 -4.812 7.438 1 98.5 126 PHE B CA 1
ATOM 2487 C C . PHE B 1 126 ? -13.5 -3.631 6.488 1 98.5 126 PHE B C 1
ATOM 2489 O O . PHE B 1 126 ? -13.414 -2.482 6.926 1 98.5 126 PHE B O 1
ATOM 2496 N N . VAL B 1 127 ? -13.453 -3.912 5.215 1 98.88 127 VAL B N 1
ATOM 2497 C CA . VAL B 1 127 ? -13.297 -2.865 4.211 1 98.88 127 VAL B CA 1
ATOM 2498 C C . VAL B 1 127 ? -14.57 -2.027 4.141 1 98.88 127 VAL B C 1
ATOM 2500 O O . VAL B 1 127 ? -14.516 -0.806 3.986 1 98.88 127 VAL B O 1
ATOM 2503 N N . TYR B 1 128 ? -15.75 -2.656 4.289 1 98.81 128 TYR B N 1
ATOM 2504 C CA . TYR B 1 128 ? -16.984 -1.899 4.387 1 98.81 128 TYR B CA 1
ATOM 2505 C C . TYR B 1 128 ? -16.938 -0.922 5.555 1 98.81 128 TYR B C 1
ATOM 2507 O O . TYR B 1 128 ? -17.297 0.249 5.406 1 98.81 128 TYR B O 1
ATOM 2515 N N . CYS B 1 129 ? -16.531 -1.403 6.66 1 98.62 129 CYS B N 1
ATOM 2516 C CA . CYS B 1 129 ? -16.422 -0.57 7.855 1 98.62 129 CYS B CA 1
ATOM 2517 C C . CYS B 1 129 ? -15.438 0.569 7.648 1 98.62 129 CYS B C 1
ATOM 2519 O O . CYS B 1 129 ? -15.719 1.715 8 1 98.62 129 CYS B O 1
ATOM 2521 N N . GLY B 1 130 ? -14.281 0.208 7.055 1 98.81 130 GLY B N 1
ATOM 2522 C CA . GLY B 1 130 ? -13.305 1.239 6.75 1 98.81 130 GLY B CA 1
ATOM 2523 C C . GLY B 1 130 ? -13.836 2.316 5.828 1 98.81 130 GLY B C 1
ATOM 2524 O O . GLY B 1 130 ? -13.703 3.508 6.113 1 98.81 130 GLY B O 1
ATOM 2525 N N . ALA B 1 131 ? -14.453 1.924 4.766 1 98.94 131 ALA B N 1
ATOM 2526 C CA . ALA B 1 131 ? -15.016 2.863 3.797 1 98.94 131 ALA B CA 1
ATOM 2527 C C . ALA B 1 131 ? -16.094 3.734 4.434 1 98.94 131 ALA B C 1
ATOM 2529 O O . ALA B 1 131 ? -16.109 4.949 4.234 1 98.94 131 ALA B O 1
ATOM 2530 N N . ALA B 1 132 ? -16.953 3.125 5.215 1 98.88 132 ALA B N 1
ATOM 2531 C CA . ALA B 1 132 ? -18.031 3.869 5.863 1 98.88 132 ALA B CA 1
ATOM 2532 C C . ALA B 1 132 ? -17.469 4.918 6.82 1 98.88 132 ALA B C 1
ATOM 2534 O O . ALA B 1 132 ? -17.938 6.062 6.84 1 98.88 132 ALA B O 1
ATOM 2535 N N . THR B 1 133 ? -16.484 4.539 7.598 1 98.88 133 THR B N 1
ATOM 2536 C CA . THR B 1 133 ? -15.867 5.457 8.555 1 98.88 133 THR B CA 1
ATOM 2537 C C . THR B 1 133 ? -15.18 6.613 7.832 1 98.88 133 THR B C 1
ATOM 2539 O O . THR B 1 133 ? -15.297 7.77 8.25 1 98.88 133 THR B O 1
ATOM 2542 N N . ARG B 1 134 ? -14.516 6.332 6.734 1 98.88 134 ARG B N 1
ATOM 2543 C CA . ARG B 1 134 ? -13.852 7.371 5.953 1 98.88 134 ARG B CA 1
ATOM 2544 C C . ARG B 1 134 ? -14.867 8.32 5.32 1 98.88 134 ARG B C 1
ATOM 2546 O O . ARG B 1 134 ? -14.648 9.531 5.285 1 98.88 134 ARG B O 1
ATOM 2553 N N . ILE B 1 135 ? -15.906 7.754 4.797 1 98.88 135 ILE B N 1
ATOM 2554 C CA . ILE B 1 135 ? -16.953 8.586 4.211 1 98.88 135 ILE B CA 1
ATOM 2555 C C . ILE B 1 135 ? -17.5 9.539 5.27 1 98.88 135 ILE B C 1
ATOM 2557 O O . ILE B 1 135 ? -17.641 10.742 5.023 1 98.88 135 ILE B O 1
ATOM 2561 N N . CYS B 1 136 ? -17.812 9.031 6.43 1 98.75 136 CYS B N 1
ATOM 2562 C CA . CYS B 1 136 ? -18.297 9.875 7.516 1 98.75 136 CYS B CA 1
ATOM 2563 C C . CYS B 1 136 ? -17.297 10.961 7.859 1 98.75 136 CYS B C 1
ATOM 2565 O O . CYS B 1 136 ? -17.672 12.125 8.016 1 98.75 136 CYS B O 1
ATOM 2567 N N . PHE B 1 137 ? -16.047 10.633 7.973 1 98.69 137 PHE B N 1
ATOM 2568 C CA . PHE B 1 137 ? -15.016 11.602 8.32 1 98.69 137 PHE B CA 1
ATOM 2569 C C . PHE B 1 137 ? -14.922 12.695 7.262 1 98.69 137 PHE B C 1
ATOM 2571 O O . PHE B 1 137 ? -14.906 13.883 7.586 1 98.69 137 PHE B O 1
ATOM 2578 N N . LEU B 1 138 ? -14.852 12.289 6 1 98.62 138 LEU B N 1
ATOM 2579 C CA . LEU B 1 138 ? -14.672 13.227 4.895 1 98.62 138 LEU B CA 1
ATOM 2580 C C . LEU B 1 138 ? -15.883 14.141 4.742 1 98.62 138 LEU B C 1
ATOM 2582 O O . LEU B 1 138 ? -15.758 15.266 4.266 1 98.62 138 LEU B O 1
ATOM 2586 N N . LEU B 1 139 ? -17.047 13.672 5.199 1 98.06 139 LEU B N 1
ATOM 2587 C CA . LEU B 1 139 ? -18.25 14.484 5.195 1 98.06 139 LEU B CA 1
ATOM 2588 C C . LEU B 1 139 ? -18.375 15.281 6.488 1 98.06 139 LEU B C 1
ATOM 2590 O O . LEU B 1 139 ? -19.391 15.945 6.719 1 98.06 139 LEU B O 1
ATOM 2594 N N . SER B 1 140 ? -17.438 15.18 7.359 1 97.12 140 SER B N 1
ATOM 2595 C CA . SER B 1 140 ? -17.328 15.938 8.602 1 97.12 140 SER B CA 1
ATOM 2596 C C . SER B 1 140 ? -18.422 15.555 9.586 1 97.12 140 SER B C 1
ATOM 2598 O O . SER B 1 140 ? -18.891 16.406 10.352 1 97.12 140 SER B O 1
ATOM 2600 N N . VAL B 1 141 ? -18.844 14.414 9.477 1 97.31 141 VAL B N 1
ATOM 2601 C CA . VAL B 1 141 ? -19.812 13.938 10.445 1 97.31 141 VAL B CA 1
ATOM 2602 C C . VAL B 1 141 ? -19.203 13.922 11.844 1 97.31 141 VAL B C 1
ATOM 2604 O O . VAL B 1 141 ? -18.156 13.305 12.062 1 97.31 141 VAL B O 1
ATOM 2607 N N . GLY B 1 142 ? -19.891 14.617 12.797 1 94.5 142 GLY B N 1
ATOM 2608 C CA . GLY B 1 142 ? -19.438 14.617 14.18 1 94.5 142 GLY B CA 1
ATOM 2609 C C . GLY B 1 142 ? -18.344 15.633 14.445 1 94.5 142 GLY B C 1
ATOM 2610 O O . GLY B 1 142 ? -17.859 15.742 15.57 1 94.5 142 GLY B O 1
ATOM 2611 N N . MET B 1 143 ? -17.766 16.344 13.492 1 90.31 143 MET B N 1
ATOM 2612 C CA . MET B 1 143 ? -16.625 17.234 13.641 1 90.31 143 MET B CA 1
ATOM 2613 C C . MET B 1 143 ? -17.078 18.641 14.031 1 90.31 143 MET B C 1
ATOM 2615 O O . MET B 1 143 ? -16.266 19.547 14.203 1 90.31 143 MET B O 1
ATOM 2619 N N . GLY B 1 144 ? -18.266 18.75 14.594 1 76.44 144 GLY B N 1
ATOM 2620 C CA . GLY B 1 144 ? -18.766 20.031 15.047 1 76.44 144 GLY B CA 1
ATOM 2621 C C . GLY B 1 144 ? -18.891 21.062 13.938 1 76.44 144 GLY B C 1
ATOM 2622 O O . GLY B 1 144 ? -18.062 21.078 13.023 1 76.44 144 GLY B O 1
ATOM 2623 N N . GLY B 1 145 ? -19.828 21.078 13.125 1 59.78 145 GLY B N 1
ATOM 2624 C CA . GLY B 1 145 ? -20.125 22.047 12.086 1 59.78 145 GLY B CA 1
ATOM 2625 C C . GLY B 1 145 ? -19.703 23.453 12.453 1 59.78 145 GLY B C 1
ATOM 2626 O O . GLY B 1 145 ? -19.328 23.719 13.594 1 59.78 145 GLY B O 1
ATOM 2627 N N . PRO B 1 146 ? -19.203 24.219 11.453 1 52.69 146 PRO B N 1
ATOM 2628 C CA . PRO B 1 146 ? -18.984 25.641 11.773 1 52.69 146 PRO B CA 1
ATOM 2629 C C . PRO B 1 146 ? -20 26.203 12.758 1 52.69 146 PRO B C 1
ATOM 2631 O O . PRO B 1 146 ? -21.188 25.875 12.664 1 52.69 146 PRO B O 1
ATOM 2634 N N . LYS B 1 147 ? -19.609 26.219 13.961 1 48.97 147 LYS B N 1
ATOM 2635 C CA . LYS B 1 147 ? -20.547 26.984 14.797 1 48.97 147 LYS B CA 1
ATOM 2636 C C . LYS B 1 147 ? -2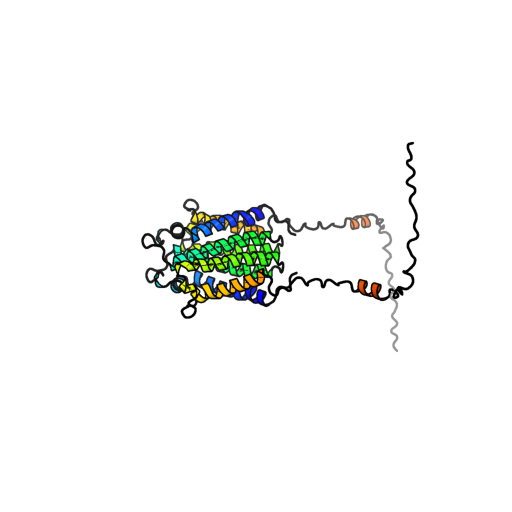1.234 28.078 13.984 1 48.97 147 LYS B C 1
ATOM 2638 O O . LYS B 1 147 ? -20.578 28.891 13.344 1 48.97 147 LYS B O 1
ATOM 2643 N N . ARG B 1 148 ? -22.297 27.719 13.32 1 49.53 148 ARG B N 1
ATOM 2644 C CA . ARG B 1 148 ? -23.062 28.844 12.789 1 49.53 148 ARG B CA 1
ATOM 2645 C C . ARG B 1 148 ? -22.984 30.047 13.727 1 49.53 148 ARG B C 1
ATOM 2647 O O . ARG B 1 148 ? -23.297 29.938 14.914 1 49.53 148 ARG B O 1
ATOM 2654 N N . ALA B 1 149 ? -22.109 30.938 13.43 1 48.72 149 ALA B N 1
ATOM 2655 C CA . ALA B 1 149 ? -22.172 32.25 14.086 1 48.72 149 ALA B CA 1
ATOM 2656 C C . ALA B 1 149 ? -23.625 32.625 14.344 1 48.72 149 ALA B C 1
ATOM 2658 O O . ALA B 1 149 ? -24.453 32.625 13.422 1 48.72 149 ALA B O 1
ATOM 2659 N N . LYS B 1 150 ? -24.188 32.281 15.422 1 45.97 150 LYS B N 1
ATOM 2660 C CA . LYS B 1 150 ? -25.469 32.875 15.773 1 45.97 150 LYS B CA 1
ATOM 2661 C C . LYS B 1 150 ? -25.578 34.312 15.25 1 45.97 150 LYS B C 1
ATOM 2663 O O . LYS B 1 150 ? -24.719 35.156 15.523 1 45.97 150 LYS B O 1
ATOM 2668 N N . SER B 1 151 ? -26.016 34.469 13.977 1 46.28 151 SER B N 1
ATOM 2669 C CA . SER B 1 151 ? -26.344 35.844 13.57 1 46.28 151 SER B CA 1
ATOM 2670 C C . SER B 1 151 ? -26.953 36.625 14.727 1 46.28 151 SER B C 1
ATOM 2672 O O . SER B 1 151 ? -27.953 36.219 15.305 1 46.28 151 SER B O 1
ATOM 2674 N N . LYS B 1 152 ? -26.219 37.156 15.641 1 42.66 152 LYS B N 1
ATOM 2675 C CA . LYS B 1 152 ? -26.781 38.125 16.578 1 42.66 152 LYS B CA 1
ATOM 2676 C C . LYS B 1 152 ? -27.734 39.094 15.852 1 42.66 152 LYS B C 1
ATOM 2678 O O . LYS B 1 152 ? -27.281 39.938 15.102 1 42.66 152 LYS B O 1
ATOM 2683 N N . VAL B 1 153 ? -28.812 38.656 15.219 1 45.09 153 VAL B N 1
ATOM 2684 C CA . VAL B 1 153 ? -29.844 39.594 14.805 1 45.09 153 VAL B CA 1
ATOM 2685 C C . VAL B 1 153 ? -30.031 40.656 15.883 1 45.09 153 VAL B C 1
ATOM 2687 O O . VAL B 1 153 ? -30.297 40.344 17.047 1 45.09 153 VAL B O 1
ATOM 2690 N N . LYS B 1 154 ? -29.453 41.906 15.648 1 45.19 154 LYS B N 1
ATOM 2691 C CA . LYS B 1 154 ? -29.547 43.156 16.391 1 45.19 154 LYS B CA 1
ATOM 2692 C C . LYS B 1 154 ? -30.969 43.469 16.812 1 45.19 154 LYS B C 1
ATOM 2694 O O . LYS B 1 154 ? -31.859 43.594 15.977 1 45.19 154 LYS B O 1
ATOM 2699 N N . LYS B 1 155 ? -31.547 42.938 17.875 1 48.22 155 LYS B N 1
ATOM 2700 C CA . LYS B 1 155 ? -32.75 43.375 18.562 1 48.22 155 LYS B CA 1
ATOM 2701 C C . LYS B 1 155 ? -32.844 44.875 18.609 1 48.22 155 LYS B C 1
ATOM 2703 O O . LYS B 1 155 ? -33.781 45.438 19.188 1 48.22 155 LYS B O 1
ATOM 2708 N N . SER B 1 156 ? -31.766 45.625 18.094 1 47.34 156 SER B N 1
ATOM 2709 C CA . SER B 1 156 ? -31.844 47.062 18.422 1 47.34 156 SER B CA 1
ATOM 2710 C C . SER B 1 156 ? -32.906 47.75 17.594 1 47.34 156 SER B C 1
ATOM 2712 O O . SER B 1 156 ? -33.344 48.875 17.922 1 47.34 156 SER B O 1
ATOM 2714 N N . VAL B 1 157 ? -33.438 47.219 16.438 1 49.88 157 VAL B N 1
ATOM 2715 C CA . VAL B 1 157 ? -34.281 48.062 15.594 1 49.88 157 VAL B CA 1
ATOM 2716 C C . VAL B 1 157 ? -35.688 48.094 16.141 1 49.88 157 VAL B C 1
ATOM 2718 O O . VAL B 1 157 ? -36.469 48.969 15.82 1 49.88 157 VAL B O 1
ATOM 2721 N N . ARG B 1 158 ? -36.156 47.094 16.891 1 46.47 158 ARG B N 1
ATOM 2722 C CA . ARG B 1 158 ? -37.594 47.062 17.266 1 46.47 158 ARG B CA 1
ATOM 2723 C C . ARG B 1 158 ? -37.875 48.094 18.359 1 46.47 158 ARG B C 1
ATOM 2725 O O . ARG B 1 158 ? -39 48.562 18.5 1 46.47 158 ARG B O 1
ATOM 2732 N N . LEU B 1 159 ? -36.844 48.438 19.188 1 49.56 159 LEU B N 1
ATOM 2733 C CA . LEU B 1 159 ? -37.156 49.312 20.281 1 49.56 159 LEU B CA 1
ATOM 2734 C C . LEU B 1 159 ? -37.406 50.75 19.797 1 49.56 159 LEU B C 1
ATOM 2736 O O . LEU B 1 159 ? -38.156 51.5 20.391 1 49.56 159 LEU B O 1
ATOM 2740 N N . ALA B 1 160 ? -36.906 51.156 18.594 1 49.81 160 ALA B N 1
ATOM 2741 C CA . ALA B 1 160 ? -37.031 52.531 18.141 1 49.81 160 ALA B CA 1
ATOM 2742 C C . ALA B 1 160 ? -38.438 52.781 17.594 1 49.81 160 ALA B C 1
ATOM 2744 O O . ALA B 1 160 ? -38.938 53.906 17.641 1 49.81 160 ALA B O 1
ATOM 2745 N N . LEU B 1 161 ? -39.125 51.781 17.031 1 50.47 161 LEU B N 1
ATOM 2746 C CA . LEU B 1 161 ? -40.406 52.062 16.391 1 50.47 161 LEU B CA 1
ATOM 2747 C C . LEU B 1 161 ? -41.531 52.156 17.438 1 50.47 161 LEU B C 1
ATOM 2749 O O . LEU B 1 161 ? -42.594 52.656 17.141 1 50.47 161 LEU B O 1
ATOM 2753 N N . GLU B 1 162 ? -41.344 51.531 18.562 1 47.56 162 GLU B N 1
ATOM 2754 C CA . GLU B 1 162 ? -42.469 51.469 19.5 1 47.56 162 GLU B CA 1
ATOM 2755 C C . GLU B 1 162 ? -42.656 52.812 20.188 1 47.56 162 GLU B C 1
ATOM 2757 O O . GLU B 1 162 ? -43.719 53.062 20.766 1 47.56 162 GLU B O 1
ATOM 2762 N N . GLU B 1 163 ? -41.594 53.625 20.391 1 48 163 GLU B N 1
ATOM 2763 C CA . GLU B 1 163 ? -41.812 54.844 21.203 1 48 163 GLU B CA 1
ATOM 2764 C C . GLU B 1 163 ? -42.344 55.969 20.359 1 48 163 GLU B C 1
ATOM 2766 O O . GLU B 1 163 ? -42.344 57.125 20.797 1 48 163 GLU B O 1
ATOM 2771 N N . ALA B 1 164 ? -42.688 55.75 19 1 48.66 164 ALA B N 1
ATOM 2772 C CA . ALA B 1 164 ? -43.156 56.938 18.281 1 48.66 164 ALA B CA 1
ATOM 2773 C C . ALA B 1 164 ? -44.594 57.281 18.703 1 48.66 164 ALA B C 1
ATOM 2775 O O . ALA B 1 164 ? -45.438 56.406 18.844 1 48.66 164 ALA B O 1
ATOM 2776 N N . PRO B 1 165 ? -44.875 58.469 19.344 1 50.41 165 PRO B N 1
ATOM 2777 C CA . PRO B 1 165 ? -46.188 58.844 19.875 1 50.41 165 PRO B CA 1
ATOM 2778 C C . PRO B 1 165 ? -47.281 58.75 18.828 1 50.41 165 PRO B C 1
ATOM 2780 O O . PRO B 1 165 ? -47.031 58.844 17.625 1 50.41 165 PRO B O 1
ATOM 2783 N N . PRO B 1 166 ? -48.438 58.031 18.969 1 44.59 166 PRO B N 1
ATOM 2784 C CA . PRO B 1 166 ? -49.531 57.812 18.031 1 44.59 166 PRO B CA 1
ATOM 2785 C C . PRO B 1 166 ? -50.062 59.094 17.391 1 44.59 166 PRO B C 1
ATOM 2787 O O . PRO B 1 166 ? -50.281 60.094 18.109 1 44.59 166 PRO B O 1
ATOM 2790 N N . VAL B 1 167 ? -49.594 59.531 16.234 1 42.69 167 VAL B N 1
ATOM 2791 C CA . VAL B 1 167 ? -50.031 60.75 15.562 1 42.69 167 VAL B CA 1
ATOM 2792 C C . VAL B 1 167 ? -51.562 60.719 15.406 1 42.69 167 VAL B C 1
ATOM 2794 O O . VAL B 1 167 ? -52.125 59.688 14.977 1 42.69 167 VAL B O 1
ATOM 2797 N N . THR B 1 168 ? -52.344 61.375 16.234 1 40.34 168 THR B N 1
ATOM 2798 C CA . THR B 1 168 ? -53.812 61.5 16.172 1 40.34 168 THR B CA 1
ATOM 2799 C C . THR B 1 168 ? -54.25 62.062 14.836 1 40.34 168 THR B C 1
ATOM 2801 O O . THR B 1 168 ? -53.625 63 14.312 1 40.34 168 THR B O 1
ATOM 2804 N N . PRO B 1 169 ? -54.875 61.344 13.898 1 37.78 169 PRO B N 1
ATOM 2805 C CA . PRO B 1 169 ? -55.281 61.625 12.523 1 37.78 169 PRO B CA 1
ATOM 2806 C C . PRO B 1 169 ? -56.062 62.906 12.391 1 37.78 169 PRO B C 1
ATOM 2808 O O . PRO B 1 169 ? -56.688 63.188 11.359 1 37.78 169 PRO B O 1
ATOM 2811 N N . GLN B 1 170 ? -56.156 63.781 13.406 1 35.22 170 GLN B N 1
ATOM 2812 C CA . GLN B 1 170 ? -57.188 64.812 13.25 1 35.22 170 GLN B CA 1
ATOM 2813 C C . GLN B 1 170 ? -56.938 65.625 12 1 35.22 170 GLN B C 1
ATOM 2815 O O . GLN B 1 170 ? -57.906 66.188 11.414 1 35.22 170 GLN B O 1
ATOM 2820 N N . GLN B 1 171 ? -55.719 66.188 11.828 1 34.06 171 GLN B N 1
ATOM 2821 C CA . GLN B 1 171 ? -55.656 67.438 11.141 1 34.06 171 GLN B CA 1
ATOM 2822 C C . GLN B 1 171 ? -55.75 67.25 9.633 1 34.06 171 GLN B C 1
ATOM 2824 O O . GLN B 1 171 ? -54.812 67.5 8.906 1 34.06 171 GLN B O 1
ATOM 2829 N N . MET B 1 172 ? -56.125 66.125 9.148 1 31.38 172 MET B N 1
ATOM 2830 C CA . MET B 1 172 ? -55.938 65.812 7.734 1 31.38 172 MET B CA 1
ATOM 2831 C C . MET B 1 172 ? -56.719 66.812 6.859 1 31.38 172 MET B C 1
ATOM 2833 O O . MET B 1 172 ? -56.656 66.75 5.633 1 31.38 172 MET B O 1
ATOM 2837 N N . ASN B 1 173 ? -57.75 67.375 7.363 1 31.55 173 ASN B N 1
ATOM 2838 C CA . ASN B 1 173 ? -58.781 67.688 6.387 1 31.55 173 ASN B CA 1
ATOM 2839 C C . ASN B 1 173 ? -58.438 68.938 5.586 1 31.55 173 ASN B C 1
ATOM 2841 O O . ASN B 1 173 ? -59.312 69.562 5.055 1 31.55 173 ASN B O 1
ATOM 2845 N N . LYS B 1 174 ? -57.219 69.5 5.73 1 29.88 174 LYS B N 1
ATOM 2846 C CA . LYS B 1 174 ? -57.281 70.875 5.113 1 29.88 174 LYS B CA 1
ATOM 2847 C C . LYS B 1 174 ? -57.281 70.75 3.592 1 29.88 174 LYS B C 1
ATOM 2849 O O . LYS B 1 174 ? -56.562 69.938 3.004 1 29.88 174 LYS B O 1
ATOM 2854 N N . SER B 1 175 ? -58.312 71.188 2.883 1 31.73 175 SER B N 1
ATOM 2855 C CA . SER B 1 175 ? -58.75 71.125 1.489 1 31.73 175 SER B CA 1
ATOM 2856 C C . SER B 1 175 ? -57.75 71.875 0.589 1 31.73 175 SER B C 1
ATOM 2858 O O . SER B 1 175 ? -57.156 72.875 0.97 1 31.73 175 SER B O 1
ATOM 2860 N N . PRO B 1 176 ? -57 71.188 -0.35 1 31.09 176 PRO B N 1
ATOM 2861 C CA . PRO B 1 176 ? -56 71.562 -1.333 1 31.09 176 PRO B CA 1
ATOM 2862 C C . PRO B 1 176 ? -56.375 72.875 -2.107 1 31.09 176 PRO B C 1
ATOM 2864 O O . PRO B 1 176 ? -57.406 72.875 -2.785 1 31.09 176 PRO B O 1
ATOM 2867 N N . ALA B 1 177 ? -56.281 74.062 -1.511 1 30.8 177 ALA B N 1
ATOM 2868 C CA . ALA B 1 177 ? -56.5 75.25 -2.307 1 30.8 177 ALA B CA 1
ATOM 2869 C C . ALA B 1 177 ? -55.719 75.188 -3.605 1 30.8 177 ALA B C 1
ATOM 2871 O O . ALA B 1 177 ? -54.625 74.625 -3.66 1 30.8 177 ALA B O 1
ATOM 2872 N N . GLN B 1 178 ? -56.25 75.75 -4.75 1 28.47 178 GLN B N 1
ATOM 2873 C CA . GLN B 1 178 ? -56.188 75.812 -6.207 1 28.47 178 GLN B CA 1
ATOM 2874 C C . GLN B 1 178 ? -54.969 76.562 -6.691 1 28.47 178 GLN B C 1
ATOM 2876 O O . GLN B 1 178 ? -54.938 77.812 -6.566 1 28.47 178 GLN B O 1
ATOM 2881 N N . SER B 1 179 ? -53.75 76.375 -6.258 1 26.75 179 SER B N 1
ATOM 2882 C CA . SER B 1 179 ? -52.656 77.188 -6.754 1 26.75 179 SER B CA 1
ATOM 2883 C C . SER B 1 179 ? -52.469 77.062 -8.266 1 26.75 179 SER B C 1
ATOM 28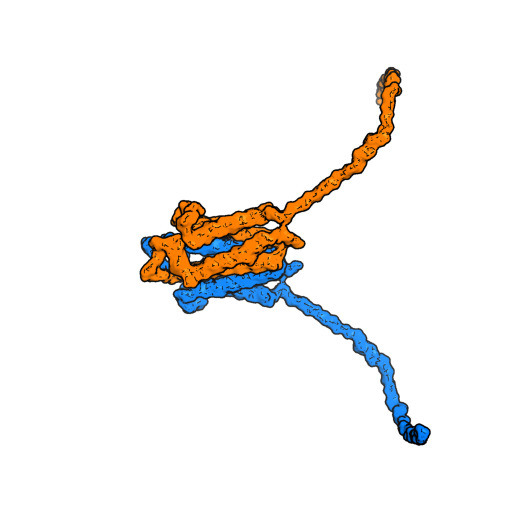85 O O . SER B 1 179 ? -52.125 75.938 -8.75 1 26.75 179 SER B O 1
ATOM 2887 N N . THR B 1 180 ? -53.312 77.812 -9.148 1 27.5 180 THR B N 1
ATOM 2888 C CA . THR B 1 180 ? -53.344 77.938 -10.594 1 27.5 180 THR B CA 1
ATOM 2889 C C . THR B 1 180 ? -52 78.5 -11.102 1 27.5 180 THR B C 1
ATOM 2891 O O . THR B 1 180 ? -51.5 79.5 -10.594 1 27.5 180 THR B O 1
ATOM 2894 N N . ARG B 1 181 ? -51.125 77.75 -11.836 1 26.5 181 ARG B N 1
ATOM 2895 C CA . ARG B 1 181 ? -49.875 77.75 -12.578 1 26.5 181 ARG B CA 1
ATOM 2896 C C . ARG B 1 181 ? -49.938 78.688 -13.781 1 26.5 181 ARG B C 1
ATOM 2898 O O . ARG B 1 181 ? -50.531 78.375 -14.797 1 26.5 181 ARG B O 1
ATOM 2905 N N . ARG B 1 182 ? -50.094 80 -13.727 1 30.17 182 ARG B N 1
ATOM 2906 C CA . ARG B 1 182 ? -50 80.688 -15.023 1 30.17 182 ARG B CA 1
ATOM 2907 C C . ARG B 1 182 ? -48.625 80.5 -15.648 1 30.17 182 ARG B C 1
ATOM 2909 O O . ARG B 1 182 ? -47.625 80.812 -15.039 1 30.17 182 ARG B O 1
ATOM 2916 N N . LYS B 1 183 ? -48.406 79.438 -16.562 1 32.28 183 LYS B N 1
ATOM 2917 C CA . LYS B 1 183 ? -47.312 79.062 -17.422 1 32.28 183 LYS B CA 1
ATOM 2918 C C . LYS B 1 183 ? -46.906 80.188 -18.375 1 32.28 183 LYS B C 1
ATOM 2920 O O . LYS B 1 183 ? -47.625 80.5 -19.344 1 32.28 183 LYS B O 1
ATOM 2925 N N . LYS B 1 184 ? -46.5 81.375 -17.828 1 33.03 184 LYS B N 1
ATOM 2926 C CA . LYS B 1 184 ? -46.094 82.438 -18.797 1 33.03 184 LYS B CA 1
ATOM 2927 C C . LYS B 1 184 ? -45.062 81.875 -19.75 1 33.03 184 LYS B C 1
ATOM 2929 O O . LYS B 1 184 ? -44.125 81.188 -19.344 1 33.03 184 LYS B O 1
ATOM 2934 N N . ASN B 1 185 ? -45.375 81.875 -21.141 1 30.61 185 ASN B N 1
ATOM 2935 C CA . ASN B 1 185 ? -44.781 81.625 -22.453 1 30.61 185 ASN B CA 1
ATOM 2936 C C . ASN B 1 185 ? -43.562 82.5 -22.672 1 30.61 185 ASN B C 1
ATOM 2938 O O . ASN B 1 185 ? -43.656 83.688 -22.781 1 30.61 185 ASN B O 1
ATOM 2942 N N . ARG B 1 186 ? -42.5 82.438 -21.938 1 27.89 186 ARG B N 1
ATOM 2943 C CA . ARG B 1 186 ? -41.344 83.312 -22.203 1 27.89 186 ARG B CA 1
ATOM 2944 C C . ARG B 1 186 ? -40.75 83 -23.578 1 27.89 186 ARG B C 1
ATOM 2946 O O . ARG B 1 186 ? -40.25 81.938 -23.844 1 27.89 186 ARG B O 1
ATOM 2953 N N . SER B 1 187 ? -41.375 83.625 -24.75 1 31.09 187 SER B N 1
ATOM 2954 C CA . SER B 1 187 ? -40.656 83.812 -26.016 1 31.09 187 SER B CA 1
ATOM 2955 C C . SER B 1 187 ? -39.406 84.625 -25.812 1 31.09 187 SER B C 1
ATOM 2957 O O . SER B 1 187 ? -38.719 85 -26.781 1 31.09 187 SER B O 1
ATOM 2959 N N . SER B 1 188 ? -38.594 84.625 -24.719 1 25.39 188 SER B N 1
ATOM 2960 C CA . SER B 1 188 ? -37.375 85.375 -25.047 1 25.39 188 SER B CA 1
ATOM 2961 C C . SER B 1 188 ? -36.5 84.625 -26.031 1 25.39 188 SER B C 1
ATOM 2963 O O . SER B 1 188 ? -36.406 83.375 -25.969 1 25.39 188 SER B O 1
#

InterPro domains:
  IPR056121 Domain of unknown function DUF7704 [PF24803] (3-141)
  IPR056121 Domain of unknown function DUF7704 [PTHR37019] (2-155)

Solvent-accessible surface area (backbone atoms only — not comparable to full-atom values): 21138 Å² total; per-residue (Å²): 123,60,72,74,49,64,72,56,49,49,40,53,49,42,51,49,24,54,54,34,39,51,54,14,46,35,26,54,77,32,46,68,56,46,28,35,60,66,27,54,91,45,31,60,70,92,82,42,83,38,58,23,58,50,30,50,31,21,41,37,13,29,49,28,42,30,50,21,45,28,46,31,44,30,54,68,52,49,50,53,61,61,40,49,47,36,41,44,50,28,48,39,55,30,35,55,37,42,49,57,24,46,51,88,76,39,78,66,67,74,70,41,71,88,76,49,52,74,54,43,42,52,55,38,54,49,36,51,52,51,36,52,52,40,51,39,52,77,69,46,59,84,51,64,67,77,73,69,71,72,76,76,74,74,73,68,67,66,64,64,67,70,72,60,77,84,79,78,82,73,78,72,73,74,76,84,77,82,78,78,77,80,81,76,78,77,78,125,123,60,70,74,50,65,71,57,48,48,40,52,50,43,51,47,26,54,54,35,39,52,54,14,47,35,27,54,76,32,45,68,58,45,26,34,59,66,28,54,92,46,30,60,68,93,84,41,82,37,58,22,57,50,31,50,30,22,41,36,13,28,49,29,41,30,49,22,44,29,45,31,44,31,52,69,52,49,50,53,61,60,39,50,47,36,40,44,50,28,47,39,54,31,35,56,36,42,49,56,22,46,50,88,75,38,77,65,67,75,71,41,70,88,75,48,51,74,54,44,42,54,56,39,55,50,36,51,53,51,37,53,54,40,52,38,52,76,68,45,58,83,52,64,67,77,73,70,72,73,74,76,72,73,71,68,66,64,65,65,66,69,73,59,74,83,78,75,79,73,82,65,72,77,76,84,76,84,84,80,77,82,80,79,78,77,80,122